Protein AF-A0A2A4ZPR0-F1 (afdb_monomer)

Sequence (208 aa):
MPVEIPSTGDIEAVIELIEGAGQILLEYQGKILHVERKGFRDLVTEADRASEKHILAGLSRLFPADSIRAEESGDVASGGQRCWMVDPLDGTTNYSHRHPFFCVSVGLIDAEGPLAAVTHAPVLGETWSAIRADGCWHRDVATGARQSLTINSSGDLGESLLATGFSYERRELDHGALEVFESLLRRAREIRRGGSACLDLAHTASGV

Radius of gyration: 18.19 Å; Cα contacts (8 Å, |Δi|>4): 362; chains: 1; bounding box: 46×39×50 Å

Solvent-accessible surface area (backbone atoms only — not comparable to full-atom values): 11405 Å² total; per-residue (Å²): 129,86,80,84,75,81,49,73,69,55,48,52,55,48,48,58,45,44,51,52,26,24,51,46,39,52,58,40,54,60,54,54,77,78,52,60,84,86,55,46,65,60,48,53,54,51,26,34,53,52,15,36,54,50,44,53,59,48,47,50,68,78,40,69,59,40,18,38,36,33,78,89,85,40,76,49,82,60,84,38,78,35,35,36,39,38,39,48,52,40,16,56,69,27,52,74,72,67,41,70,45,30,30,26,37,39,36,34,31,40,93,93,37,81,43,34,37,40,38,26,26,56,78,72,36,39,36,40,38,36,37,67,98,74,51,44,35,40,31,38,63,91,77,64,50,72,44,80,50,56,60,66,81,78,88,50,52,58,78,32,67,41,73,52,86,75,72,89,54,71,75,62,46,76,72,51,51,55,60,51,48,51,56,45,64,77,44,30,58,45,79,43,68,72,62,18,71,65,55,49,51,52,39,47,49,55,36,94

Nearest PDB structures (foldseek):
  2q74-assembly2_B-2  TM=9.292E-01  e=3.182E-15  Mycobacterium tuberculosis H37Rv
  2q74-assembly1_C  TM=9.332E-01  e=7.554E-15  Mycobacterium tuberculosis H37Rv
  5i3s-assembly1_A  TM=8.511E-01  e=7.897E-14  Staphylococcus aureus subsp. aureus MSSA476
  5yht-assembly1_A  TM=8.231E-01  e=7.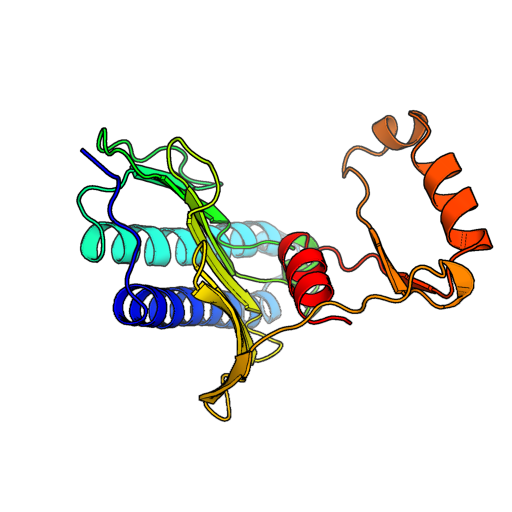424E-14  Mycobacterium tuberculosis H37Rv
  3ryd-assembly1_C  TM=8.299E-01  e=4.225E-10  Staphylococcus aureus subsp. aureus MSSA476

Mean predicted aligned error: 5.38 Å

Structure (mmCIF, N/CA/C/O backbone):
data_AF-A0A2A4ZPR0-F1
#
_entry.id   AF-A0A2A4ZPR0-F1
#
loop_
_atom_site.group_PDB
_atom_site.id
_atom_site.type_symbol
_atom_site.label_atom_id
_atom_site.label_alt_id
_atom_site.label_comp_id
_atom_site.label_asym_id
_atom_site.label_entity_id
_atom_site.label_seq_id
_atom_site.pdbx_PDB_ins_code
_atom_site.Cartn_x
_atom_site.Cartn_y
_atom_site.Cartn_z
_atom_site.occupancy
_atom_site.B_iso_or_equiv
_atom_site.auth_seq_id
_atom_site.auth_comp_id
_atom_site.auth_asym_id
_atom_site.auth_atom_id
_atom_site.pdbx_PDB_model_num
ATOM 1 N N . MET A 1 1 ? 5.383 8.682 28.120 1.00 55.59 1 MET A N 1
ATOM 2 C CA . MET A 1 1 ? 5.104 7.233 28.213 1.00 55.59 1 MET A CA 1
ATOM 3 C C . MET A 1 1 ? 5.489 6.613 26.881 1.00 55.59 1 MET A C 1
ATOM 5 O O . MET A 1 1 ? 5.416 7.349 25.901 1.00 55.59 1 MET A O 1
ATOM 9 N N . PRO A 1 2 ? 5.971 5.361 26.840 1.00 70.38 2 PRO A N 1
ATOM 10 C CA . PRO A 1 2 ? 6.254 4.698 25.570 1.00 70.38 2 PRO A CA 1
ATOM 11 C C . PRO A 1 2 ? 4.967 4.587 24.745 1.00 70.38 2 PRO A C 1
ATOM 13 O O . PRO A 1 2 ? 3.899 4.343 25.308 1.00 70.38 2 PRO A O 1
ATOM 16 N N . VAL A 1 3 ? 5.079 4.825 23.438 1.00 80.81 3 VAL A N 1
ATOM 17 C CA . VAL A 1 3 ? 3.978 4.661 22.485 1.00 80.81 3 VAL A CA 1
ATOM 18 C C . VAL A 1 3 ? 3.643 3.174 22.384 1.00 80.81 3 VAL A C 1
ATOM 20 O O . VAL A 1 3 ? 4.539 2.336 22.307 1.00 80.81 3 VAL A O 1
ATOM 23 N N . GLU A 1 4 ? 2.356 2.838 22.421 1.00 86.88 4 GLU A N 1
ATOM 24 C CA . GLU A 1 4 ? 1.898 1.454 22.315 1.00 86.88 4 GLU A CA 1
ATOM 25 C C . GLU A 1 4 ? 2.084 0.937 20.881 1.00 86.88 4 GLU A C 1
ATOM 27 O O . GLU A 1 4 ? 1.582 1.532 19.921 1.00 86.88 4 GLU A O 1
ATOM 32 N N . ILE A 1 5 ? 2.816 -0.170 20.737 1.00 88.88 5 ILE A N 1
ATOM 33 C CA . ILE A 1 5 ? 2.989 -0.873 19.461 1.00 88.88 5 ILE A CA 1
ATOM 34 C C . ILE A 1 5 ? 1.719 -1.700 19.209 1.00 88.88 5 ILE A C 1
ATOM 36 O O . ILE A 1 5 ? 1.307 -2.424 20.118 1.00 88.88 5 ILE A O 1
ATOM 40 N N . PRO A 1 6 ? 1.088 -1.612 18.021 1.00 91.19 6 PRO A N 1
ATOM 41 C CA . PRO A 1 6 ? -0.076 -2.433 17.704 1.00 91.19 6 PRO A CA 1
ATOM 42 C C . PRO A 1 6 ? 0.271 -3.922 17.788 1.00 91.19 6 PRO A C 1
ATOM 44 O O . PRO A 1 6 ? 1.340 -4.357 17.359 1.00 91.19 6 PRO A O 1
ATOM 47 N N . SER A 1 7 ? -0.646 -4.707 18.343 1.00 93.44 7 SER A N 1
ATOM 48 C CA . SER A 1 7 ? -0.518 -6.159 18.407 1.00 93.44 7 SER A CA 1
ATOM 49 C C . SER A 1 7 ? -0.738 -6.801 17.034 1.00 93.44 7 SER A C 1
ATOM 51 O O . SER A 1 7 ? -1.301 -6.197 16.120 1.00 93.44 7 SER A O 1
ATOM 53 N N . THR A 1 8 ? -0.375 -8.078 16.888 1.00 90.75 8 THR A N 1
ATOM 54 C CA . THR A 1 8 ? -0.728 -8.845 15.683 1.00 90.75 8 THR A CA 1
ATOM 55 C C . THR A 1 8 ? -2.243 -8.858 15.449 1.00 90.75 8 THR A C 1
ATOM 57 O O . THR A 1 8 ? -2.673 -8.735 14.311 1.00 90.75 8 THR A O 1
ATOM 60 N N . GLY A 1 9 ? -3.056 -8.951 16.509 1.00 94.19 9 GLY A N 1
ATOM 61 C CA . GLY A 1 9 ? -4.519 -8.922 16.394 1.00 94.19 9 GLY A CA 1
ATOM 62 C C . GLY A 1 9 ? -5.055 -7.582 15.884 1.00 94.19 9 GLY A C 1
ATOM 63 O O . GLY A 1 9 ? -5.992 -7.565 15.090 1.00 94.19 9 GLY A O 1
ATOM 64 N N . ASP A 1 10 ? -4.422 -6.473 16.275 1.00 96.31 10 ASP A N 1
ATOM 65 C CA . ASP A 1 10 ? -4.760 -5.144 15.757 1.00 96.31 10 ASP A CA 1
ATOM 66 C C . ASP A 1 10 ? -4.483 -5.054 14.253 1.00 96.31 10 ASP A C 1
ATOM 68 O O . ASP A 1 10 ? -5.311 -4.550 13.499 1.00 96.31 10 ASP A O 1
ATOM 72 N N . ILE A 1 11 ? -3.342 -5.585 13.800 1.00 96.69 11 ILE A N 1
ATOM 73 C CA . ILE A 1 11 ? -2.993 -5.597 12.375 1.00 96.69 11 ILE A CA 1
ATOM 74 C C . ILE A 1 11 ? -3.890 -6.528 11.566 1.00 96.69 11 ILE A C 1
ATOM 76 O O . ILE A 1 11 ? -4.254 -6.166 10.454 1.00 96.69 11 ILE A O 1
ATOM 80 N N . GLU A 1 12 ? -4.314 -7.670 12.104 1.00 96.50 12 GLU A N 1
ATOM 81 C CA . GLU A 1 12 ? -5.306 -8.526 11.436 1.00 96.50 12 GLU A CA 1
ATOM 82 C C . GLU A 1 12 ? -6.638 -7.787 11.222 1.00 96.50 12 GLU A C 1
ATOM 84 O O . GLU A 1 12 ? -7.187 -7.820 10.122 1.00 96.50 12 GLU A O 1
ATOM 89 N N . ALA A 1 13 ? -7.112 -7.024 12.213 1.00 98.12 13 ALA A N 1
ATOM 90 C CA . ALA A 1 13 ? -8.311 -6.197 12.055 1.00 98.12 13 ALA A CA 1
ATOM 91 C C . ALA A 1 13 ? -8.130 -5.078 11.010 1.00 98.12 13 ALA A C 1
ATOM 93 O O . ALA A 1 13 ? -9.078 -4.715 10.309 1.00 98.12 13 ALA A O 1
ATOM 94 N N . VAL A 1 14 ? -6.916 -4.528 10.885 1.00 98.44 14 VAL A N 1
ATOM 95 C CA . VAL A 1 14 ? -6.584 -3.571 9.819 1.00 98.44 14 VAL A CA 1
ATOM 96 C C . VAL A 1 14 ? -6.539 -4.267 8.459 1.00 98.44 14 VAL A C 1
ATOM 98 O O . VAL A 1 14 ? -7.068 -3.716 7.504 1.00 98.44 14 VAL A O 1
ATOM 101 N N . ILE A 1 15 ? -5.987 -5.476 8.348 1.00 98.44 15 ILE A N 1
ATOM 102 C CA . ILE A 1 15 ? -5.992 -6.251 7.098 1.00 98.44 15 ILE A CA 1
ATOM 103 C C . ILE A 1 15 ? -7.424 -6.446 6.596 1.00 98.44 15 ILE A C 1
ATOM 105 O O . ILE A 1 15 ? -7.710 -6.075 5.462 1.00 98.44 15 ILE A O 1
ATOM 109 N N . GLU A 1 16 ? -8.338 -6.919 7.446 1.00 98.19 16 GLU A N 1
ATOM 110 C CA . GLU A 1 16 ? -9.751 -7.092 7.073 1.00 98.19 16 GLU A CA 1
ATOM 111 C C . GLU A 1 16 ? -10.395 -5.776 6.600 1.00 98.19 16 GLU A C 1
ATOM 113 O O . GLU A 1 16 ? -11.153 -5.751 5.628 1.00 98.19 16 GLU A O 1
ATOM 118 N N . LEU A 1 17 ? -10.073 -4.663 7.268 1.00 98.62 17 LEU A N 1
ATOM 119 C CA . LEU A 1 17 ? -10.549 -3.332 6.894 1.00 98.62 17 LEU A CA 1
ATOM 120 C C . LEU A 1 17 ? -10.041 -2.900 5.508 1.00 98.62 17 LEU A C 1
ATOM 122 O O . LEU A 1 17 ? -10.803 -2.363 4.705 1.00 98.62 17 LEU A O 1
ATOM 126 N N . ILE A 1 18 ? -8.756 -3.112 5.230 1.00 98.31 18 ILE A N 1
ATOM 127 C CA . ILE A 1 18 ? -8.123 -2.698 3.974 1.00 98.31 18 ILE A CA 1
ATOM 128 C C . ILE A 1 18 ? -8.527 -3.619 2.812 1.00 98.31 18 ILE A C 1
ATOM 130 O O . ILE A 1 18 ? -8.751 -3.136 1.702 1.00 98.31 18 ILE A O 1
ATOM 134 N N .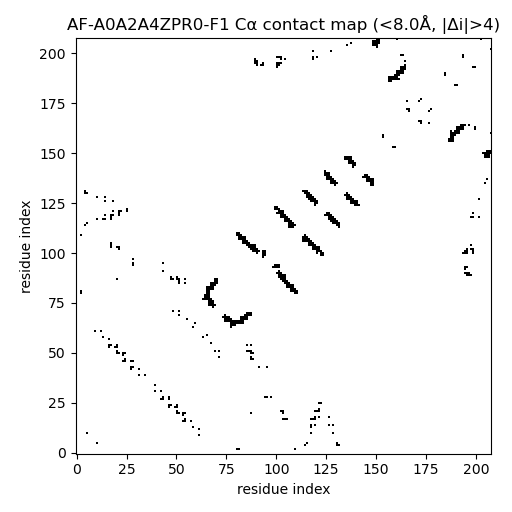 GLU A 1 19 ? -8.720 -4.915 3.058 1.00 98.50 19 GLU A N 1
ATOM 135 C CA . GLU A 1 19 ? -9.308 -5.846 2.085 1.00 98.50 19 GLU A CA 1
ATOM 136 C C . GLU A 1 19 ? -10.746 -5.435 1.722 1.00 98.50 19 GLU A C 1
ATOM 138 O O . GLU A 1 19 ? -11.114 -5.401 0.544 1.00 98.50 19 GLU A O 1
ATOM 143 N N . GLY A 1 20 ? -11.541 -5.007 2.710 1.00 98.56 20 GLY A N 1
ATOM 144 C CA . GLY A 1 20 ? -12.868 -4.428 2.483 1.00 98.56 20 GLY A CA 1
ATOM 145 C C . GLY A 1 20 ? -12.841 -3.163 1.616 1.00 98.56 20 GLY A C 1
ATOM 146 O O . GLY A 1 20 ? -13.665 -3.011 0.710 1.00 98.56 20 GLY A O 1
ATOM 147 N N . ALA A 1 21 ? -11.866 -2.277 1.834 1.00 98.56 21 ALA A N 1
ATOM 148 C CA . ALA A 1 21 ? -11.655 -1.096 0.996 1.00 98.56 21 ALA A CA 1
ATOM 149 C C . ALA A 1 21 ? -11.257 -1.468 -0.446 1.00 98.56 21 ALA A C 1
ATOM 151 O O . ALA A 1 21 ? -11.796 -0.918 -1.410 1.00 98.56 21 ALA A O 1
ATOM 152 N N . GLY A 1 22 ? -10.390 -2.471 -0.610 1.00 98.44 22 GLY A N 1
ATOM 153 C CA . GLY A 1 22 ? -10.025 -3.024 -1.915 1.00 98.44 22 GLY A CA 1
ATOM 154 C C . GLY A 1 22 ? -11.228 -3.579 -2.683 1.00 98.44 22 GLY A C 1
ATOM 155 O O . GLY A 1 22 ? -11.376 -3.321 -3.879 1.00 98.44 22 GLY A O 1
ATOM 156 N N . GLN A 1 23 ? -12.142 -4.266 -1.994 1.00 98.31 23 GLN A N 1
ATOM 157 C CA . GLN A 1 23 ? -13.375 -4.774 -2.597 1.00 98.31 23 GLN A CA 1
ATOM 158 C C . GLN A 1 23 ? -14.281 -3.645 -3.116 1.00 98.31 23 GLN A C 1
ATOM 160 O O . GLN A 1 23 ? -14.837 -3.761 -4.211 1.00 98.31 23 GLN A O 1
ATOM 165 N N . ILE A 1 24 ? -14.384 -2.526 -2.389 1.00 98.19 24 ILE A N 1
ATOM 166 C CA . ILE A 1 24 ? -15.114 -1.334 -2.854 1.00 98.19 24 ILE A CA 1
ATOM 167 C C . ILE A 1 24 ? -14.517 -0.837 -4.177 1.00 98.19 24 ILE A C 1
ATOM 169 O O . ILE A 1 24 ? -15.255 -0.602 -5.138 1.00 98.19 24 ILE A O 1
ATOM 173 N N . LEU A 1 25 ? -13.188 -0.733 -4.271 1.00 97.50 25 LEU A N 1
ATOM 174 C CA . LEU A 1 25 ? -12.526 -0.318 -5.509 1.00 97.50 25 LEU A CA 1
ATOM 175 C C . LEU A 1 25 ? -12.861 -1.246 -6.685 1.00 97.50 25 LEU A C 1
ATOM 177 O O . LEU A 1 25 ? -13.146 -0.746 -7.778 1.00 97.50 25 LEU A O 1
ATOM 181 N N . LEU A 1 26 ? -12.877 -2.569 -6.482 1.00 96.31 26 LEU A N 1
ATOM 182 C CA . LEU A 1 26 ? -13.245 -3.540 -7.523 1.00 96.31 26 LEU A CA 1
ATOM 183 C C . LEU A 1 26 ? -14.693 -3.363 -7.999 1.00 96.31 26 LEU A C 1
ATOM 185 O O . LEU A 1 26 ? -14.958 -3.378 -9.205 1.00 96.31 26 LEU A O 1
ATOM 189 N N . GLU A 1 27 ? -15.633 -3.143 -7.078 1.00 95.00 27 GLU A N 1
ATOM 190 C CA . GLU A 1 27 ? -17.041 -2.905 -7.414 1.00 95.00 27 GLU A CA 1
ATOM 191 C C . GLU A 1 27 ? -17.224 -1.648 -8.268 1.00 95.00 27 GLU A C 1
ATOM 193 O O . GLU A 1 27 ? -17.984 -1.652 -9.243 1.00 95.00 27 GLU A O 1
ATOM 198 N N . TYR A 1 28 ? -16.519 -0.566 -7.932 1.00 93.88 28 TYR A N 1
ATOM 199 C CA . TYR A 1 28 ? -16.535 0.655 -8.733 1.00 93.88 28 TYR A CA 1
ATOM 200 C C . TYR A 1 28 ? -15.841 0.469 -10.086 1.00 93.88 28 TYR A C 1
ATOM 202 O O . TYR A 1 28 ? -16.371 0.923 -11.104 1.00 93.88 28 TYR A O 1
ATOM 210 N N . GLN A 1 29 ? -14.729 -0.270 -10.142 1.00 89.19 29 GLN A N 1
ATOM 211 C CA . GLN A 1 29 ? -14.018 -0.539 -11.394 1.00 89.19 29 GLN A CA 1
ATOM 212 C C . GLN A 1 29 ? -14.900 -1.327 -12.374 1.00 89.19 29 GLN A C 1
ATOM 214 O O . GLN A 1 29 ? -14.881 -1.066 -13.578 1.00 89.19 29 GLN A O 1
ATOM 219 N N . GLY A 1 30 ? -15.743 -2.231 -11.862 1.00 83.75 30 GLY A N 1
ATOM 220 C CA . GLY A 1 30 ? -16.766 -2.919 -12.651 1.00 83.75 30 GLY A CA 1
ATOM 221 C C . GLY A 1 30 ? -17.819 -1.974 -13.247 1.00 83.75 30 GLY A C 1
ATOM 222 O O . GLY A 1 30 ? -18.238 -2.163 -14.387 1.00 83.75 30 GLY A O 1
ATOM 223 N N . LYS A 1 31 ? -18.213 -0.911 -12.533 1.00 82.31 31 LYS A N 1
ATOM 224 C CA . LYS A 1 31 ? -19.182 0.095 -13.023 1.00 82.31 31 LYS A CA 1
ATOM 225 C C . LYS A 1 31 ? -18.593 0.999 -14.105 1.00 82.31 31 LYS A C 1
ATOM 227 O O . LYS A 1 31 ? -19.308 1.380 -15.032 1.00 82.31 31 LYS A O 1
ATOM 232 N N . ILE A 1 32 ? -17.291 1.287 -14.035 1.00 74.25 32 ILE A N 1
ATOM 233 C CA . ILE A 1 32 ? -16.560 2.058 -15.054 1.00 74.25 32 ILE A CA 1
ATOM 234 C C . ILE A 1 32 ? -16.704 1.429 -16.455 1.00 74.25 32 ILE A C 1
ATOM 236 O O . ILE A 1 32 ? -16.724 2.151 -17.453 1.00 74.25 32 ILE A O 1
ATOM 240 N N . LEU A 1 33 ? -16.891 0.106 -16.551 1.00 66.31 33 LEU A N 1
ATOM 241 C CA . LEU A 1 33 ? -17.082 -0.616 -17.819 1.00 66.31 33 LEU A CA 1
ATOM 242 C C . LEU A 1 33 ? -18.313 -0.166 -18.623 1.00 66.31 33 LEU A C 1
ATOM 244 O O . LEU A 1 33 ? -18.372 -0.413 -19.828 1.00 66.31 33 LEU A O 1
ATOM 248 N N . HIS A 1 34 ? -19.286 0.475 -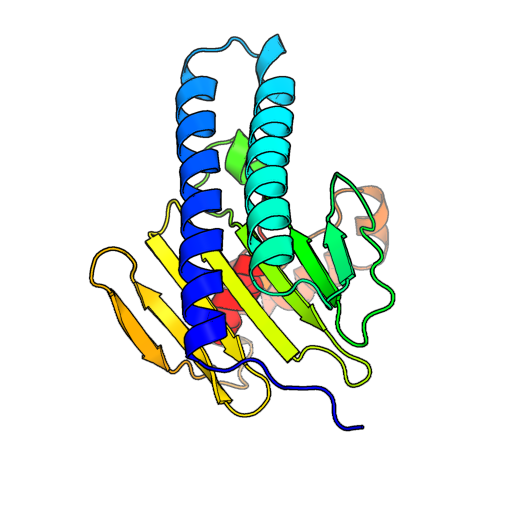17.976 1.00 63.97 34 HIS A N 1
ATOM 249 C CA . HIS A 1 34 ? -20.582 0.803 -18.570 1.00 63.97 34 HIS A CA 1
ATOM 250 C C . HIS A 1 34 ? -20.780 2.297 -18.848 1.00 63.97 34 HIS A C 1
ATOM 252 O O . HIS A 1 34 ? -21.861 2.693 -19.285 1.00 63.97 34 HIS A O 1
ATOM 258 N N . VAL A 1 35 ? -19.762 3.132 -18.613 1.00 65.31 35 VAL A N 1
ATOM 259 C CA . VAL A 1 35 ? -19.884 4.594 -18.694 1.00 65.31 35 VAL A CA 1
ATOM 260 C C . VAL A 1 35 ? -19.053 5.162 -19.845 1.00 65.31 35 VAL A C 1
ATOM 262 O O . VAL A 1 35 ? -17.889 4.815 -20.041 1.00 65.31 35 VAL A O 1
ATOM 265 N N . GLU A 1 36 ? -19.654 6.061 -20.632 1.00 59.38 36 GLU A N 1
ATOM 266 C CA . GLU A 1 36 ? -18.950 6.800 -21.683 1.00 59.38 36 GLU A CA 1
ATOM 267 C C . GLU A 1 36 ? -17.856 7.710 -21.091 1.00 59.38 36 GLU A C 1
ATOM 269 O O . GLU A 1 36 ? -17.967 8.202 -19.968 1.00 59.38 36 GLU A O 1
ATOM 274 N N . ARG A 1 37 ? -16.812 8.005 -21.882 1.00 57.78 37 ARG A N 1
ATOM 275 C CA . ARG A 1 37 ? -15.583 8.746 -21.499 1.00 57.78 37 ARG A CA 1
ATOM 276 C C . ARG A 1 37 ? -15.770 9.989 -20.608 1.00 57.78 37 ARG A C 1
ATOM 278 O O . ARG A 1 37 ? -14.818 10.383 -19.942 1.00 57.78 37 ARG A O 1
ATOM 285 N N . LYS A 1 38 ? -16.940 10.637 -20.626 1.00 55.47 38 LYS A N 1
ATOM 286 C CA . LYS A 1 38 ? -17.216 11.889 -19.908 1.00 55.47 38 LYS A CA 1
ATOM 287 C C . LYS A 1 38 ? -17.497 11.704 -18.406 1.00 55.47 38 LYS A C 1
ATOM 289 O O . LYS A 1 38 ? -17.176 12.617 -17.664 1.00 55.47 38 LYS A O 1
ATOM 294 N N . GLY A 1 39 ? -18.017 10.551 -17.965 1.00 63.12 39 GLY A N 1
ATOM 295 C CA . GLY A 1 39 ? -18.294 10.250 -16.540 1.00 63.12 39 GLY A CA 1
ATOM 296 C C . GLY A 1 39 ? -17.226 9.390 -15.853 1.00 63.12 39 GLY A C 1
ATOM 297 O O . GLY A 1 39 ? -17.340 9.033 -14.687 1.00 63.12 39 GLY A O 1
ATOM 298 N N . PHE A 1 40 ? -16.178 9.032 -16.591 1.00 69.81 40 PHE A N 1
ATOM 299 C CA . PHE A 1 40 ? -15.140 8.111 -16.144 1.00 69.81 40 PHE A CA 1
ATOM 300 C C . PHE A 1 40 ? -14.272 8.677 -15.010 1.00 69.81 40 PHE A C 1
ATOM 302 O O . PHE A 1 40 ? -13.951 7.958 -14.072 1.00 69.81 40 PHE A O 1
ATOM 309 N N . ARG A 1 41 ? -13.891 9.961 -15.085 1.00 76.00 41 ARG A N 1
ATOM 310 C CA . ARG A 1 41 ? -13.073 10.595 -14.034 1.00 76.00 41 ARG A CA 1
ATOM 311 C C . ARG A 1 41 ? -13.850 10.731 -12.730 1.00 76.00 41 ARG A C 1
ATOM 313 O O . ARG A 1 41 ? -13.296 10.439 -11.680 1.00 76.00 41 ARG A O 1
ATOM 320 N N . ASP A 1 42 ? -15.125 11.095 -12.830 1.00 79.50 42 ASP A N 1
ATOM 321 C CA . ASP A 1 42 ? -16.007 11.234 -11.672 1.00 79.50 42 ASP A CA 1
ATOM 322 C C . ASP A 1 42 ? -16.132 9.898 -10.927 1.00 79.50 42 ASP A C 1
ATOM 324 O O . ASP A 1 42 ? -15.986 9.864 -9.710 1.00 79.50 42 ASP A O 1
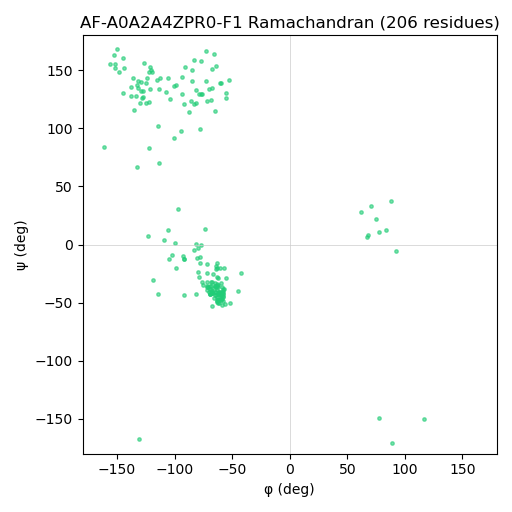ATOM 328 N N . LEU A 1 43 ? -16.274 8.780 -11.652 1.00 82.00 43 LEU A N 1
ATOM 329 C CA . LEU A 1 43 ? -16.321 7.445 -11.046 1.00 82.00 43 LEU A CA 1
ATOM 330 C C . LEU A 1 43 ? -15.029 7.037 -10.335 1.00 82.00 43 LEU A C 1
ATOM 332 O O . LEU A 1 43 ? -15.102 6.360 -9.314 1.00 82.00 43 LEU A O 1
ATOM 336 N N . VAL A 1 44 ? -13.860 7.415 -10.859 1.00 86.88 44 VAL A N 1
ATOM 337 C CA . VAL A 1 44 ? -12.580 7.131 -10.190 1.00 86.88 44 VAL A CA 1
ATOM 338 C C . VAL A 1 44 ? -12.500 7.897 -8.871 1.00 86.88 44 VAL A C 1
ATOM 340 O O . VAL A 1 44 ? -12.199 7.299 -7.846 1.00 86.88 44 VAL A O 1
ATOM 343 N N . THR A 1 45 ? -12.861 9.182 -8.871 1.00 87.50 45 THR A N 1
ATOM 344 C CA . THR A 1 45 ? -12.926 9.990 -7.644 1.00 87.50 45 THR A CA 1
ATOM 345 C C . THR A 1 45 ? -13.980 9.472 -6.658 1.00 87.50 45 THR A C 1
ATOM 347 O O . THR A 1 45 ? -13.778 9.520 -5.448 1.00 87.50 45 THR A O 1
ATOM 350 N N . GLU A 1 46 ? -15.120 8.967 -7.135 1.00 92.38 46 GLU A N 1
ATOM 351 C CA . GLU A 1 46 ? -16.128 8.347 -6.267 1.00 92.38 46 GLU A CA 1
ATOM 352 C C . GLU A 1 46 ? -15.642 7.036 -5.644 1.00 92.38 46 GLU A C 1
ATOM 354 O O . GLU A 1 46 ? -15.902 6.804 -4.463 1.00 92.38 46 GLU A O 1
ATOM 359 N N . ALA A 1 47 ? -14.949 6.195 -6.418 1.00 94.88 47 ALA A N 1
ATOM 360 C CA . ALA A 1 47 ? -14.366 4.947 -5.933 1.00 94.88 47 ALA A CA 1
ATOM 361 C C . ALA A 1 47 ? -13.363 5.215 -4.810 1.00 94.88 47 ALA A C 1
ATOM 363 O O . ALA A 1 47 ? -13.429 4.603 -3.745 1.00 94.88 47 ALA A O 1
ATOM 364 N N . ASP A 1 48 ? -12.489 6.183 -5.056 1.00 94.50 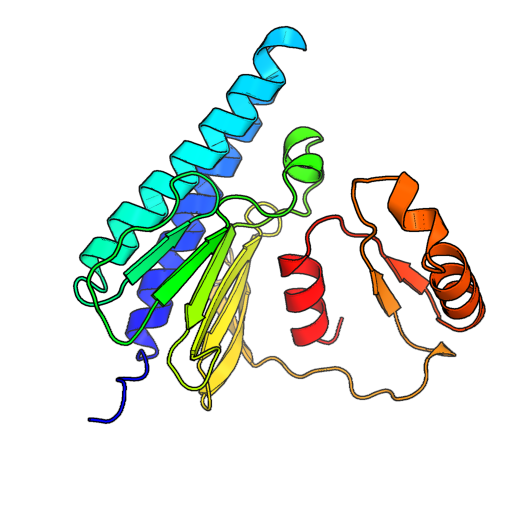48 ASP A N 1
ATOM 365 C CA . ASP A 1 48 ? -11.430 6.590 -4.154 1.00 94.50 48 ASP A CA 1
ATOM 366 C C . ASP A 1 48 ? -11.977 7.131 -2.821 1.00 94.50 48 ASP A C 1
ATOM 368 O O . ASP A 1 48 ? -11.699 6.596 -1.748 1.00 94.50 48 ASP A O 1
ATOM 372 N N . ARG A 1 49 ? -12.929 8.070 -2.880 1.00 94.94 49 ARG A N 1
ATOM 373 C CA . ARG A 1 49 ? -13.621 8.591 -1.686 1.00 94.94 49 ARG A CA 1
ATOM 374 C C . ARG A 1 49 ? -14.430 7.535 -0.938 1.00 94.94 49 ARG A C 1
ATOM 376 O O . ARG A 1 49 ? -14.579 7.621 0.282 1.00 94.94 49 ARG A O 1
ATOM 383 N N . ALA A 1 50 ? -15.016 6.568 -1.646 1.00 96.81 50 ALA A N 1
ATOM 384 C CA . ALA A 1 50 ? -15.759 5.480 -1.017 1.00 96.81 50 ALA A CA 1
ATOM 385 C C . ALA A 1 50 ? -14.822 4.536 -0.247 1.00 96.81 50 ALA A C 1
ATOM 387 O O . ALA A 1 50 ? -15.145 4.164 0.885 1.00 96.81 50 ALA A O 1
ATOM 388 N N . SER A 1 51 ? -13.668 4.208 -0.840 1.00 97.88 51 SER A N 1
ATOM 389 C CA . SER A 1 51 ? -12.573 3.472 -0.197 1.00 97.88 51 SER A CA 1
ATOM 390 C C . SER A 1 51 ? -12.076 4.226 1.042 1.00 97.88 51 SER A C 1
ATOM 392 O O . SER A 1 51 ? -12.130 3.697 2.154 1.00 97.88 51 SER A O 1
ATOM 394 N N . GLU A 1 52 ? -11.738 5.511 0.904 1.00 97.12 52 GLU A N 1
ATOM 395 C CA . GLU A 1 52 ? -11.248 6.343 2.008 1.00 97.12 52 GLU A CA 1
ATOM 396 C C . GLU A 1 52 ? -12.244 6.409 3.170 1.00 97.12 52 GLU A C 1
ATOM 398 O O . GLU A 1 52 ? -11.899 6.147 4.323 1.00 97.12 52 GLU A O 1
ATOM 403 N N . LYS A 1 53 ? -13.521 6.683 2.880 1.00 97.06 53 LYS A N 1
ATOM 404 C CA . LYS A 1 53 ? -14.573 6.756 3.901 1.00 97.06 53 LYS A CA 1
ATOM 405 C C . LYS A 1 53 ? -14.700 5.454 4.695 1.00 97.06 53 LYS A C 1
ATOM 407 O O . LYS A 1 53 ? -14.955 5.503 5.902 1.00 97.06 53 LYS A O 1
ATOM 412 N N . HIS A 1 54 ? -14.557 4.306 4.033 1.00 98.38 54 HIS A N 1
ATOM 413 C CA . HIS A 1 54 ? -14.576 3.001 4.688 1.00 98.38 54 HIS A CA 1
ATOM 414 C C . HIS A 1 54 ? -13.401 2.858 5.663 1.00 98.38 54 HIS A C 1
ATOM 416 O O . HIS A 1 54 ? -13.614 2.538 6.837 1.00 98.38 54 HIS A O 1
ATOM 422 N N . ILE A 1 55 ? -12.188 3.179 5.203 1.00 98.25 55 ILE A N 1
ATOM 423 C CA . ILE A 1 55 ? -10.954 3.100 5.994 1.00 98.25 55 ILE A CA 1
ATOM 424 C C . ILE A 1 55 ? -11.025 4.038 7.202 1.00 98.25 55 ILE A C 1
ATOM 426 O O . ILE A 1 55 ? -10.820 3.598 8.333 1.00 98.25 55 ILE A O 1
ATOM 430 N N . LEU A 1 56 ? -11.389 5.307 7.000 1.00 96.75 56 LEU A N 1
ATOM 431 C CA . LEU A 1 56 ? -11.485 6.307 8.068 1.00 96.75 56 LEU A CA 1
ATOM 432 C C . LEU A 1 56 ? -12.464 5.884 9.169 1.00 96.75 56 LEU A C 1
ATOM 434 O O . LEU A 1 56 ? -12.155 6.000 10.358 1.00 96.75 56 LEU A O 1
ATOM 438 N N . ALA A 1 57 ? -13.634 5.362 8.789 1.00 96.69 57 ALA A N 1
ATOM 439 C CA . ALA A 1 57 ? -14.626 4.874 9.742 1.00 96.69 57 ALA A CA 1
ATOM 440 C C . ALA A 1 57 ? -14.130 3.645 10.523 1.00 96.69 57 ALA A C 1
ATOM 442 O O . ALA A 1 57 ? -14.410 3.519 11.718 1.00 96.69 57 ALA A O 1
ATOM 443 N N . GLY A 1 58 ? -13.395 2.744 9.866 1.00 97.94 58 GLY A N 1
ATOM 444 C CA . GLY A 1 58 ? -12.793 1.575 10.501 1.00 97.94 58 GLY A CA 1
ATOM 445 C C . GLY A 1 58 ? -11.679 1.942 11.476 1.00 97.94 58 GLY A C 1
ATOM 446 O O . GLY A 1 58 ? -11.752 1.566 12.645 1.00 97.94 58 GLY A O 1
ATOM 447 N N . LEU A 1 59 ? -10.699 2.732 11.032 1.00 96.69 59 LEU A N 1
ATOM 448 C CA . LEU A 1 59 ? -9.567 3.163 11.855 1.00 96.69 59 LEU A CA 1
ATOM 449 C C . LEU A 1 59 ? -10.022 3.991 13.059 1.00 96.69 59 LEU A C 1
ATOM 451 O O . LEU A 1 59 ? -9.559 3.739 14.165 1.00 96.69 59 LEU A O 1
ATOM 455 N N . SER A 1 60 ? -10.993 4.895 12.891 1.00 95.00 60 SER A N 1
ATOM 456 C CA . SER A 1 60 ? -11.536 5.686 14.010 1.00 95.00 60 SER A CA 1
ATOM 457 C C . SER A 1 60 ? -12.208 4.818 15.081 1.00 95.00 60 SER A C 1
ATOM 459 O O . SER A 1 60 ? -12.251 5.189 16.252 1.00 95.00 60 SER A O 1
ATOM 461 N N . ARG A 1 61 ? -12.760 3.662 14.687 1.00 95.62 61 ARG A N 1
ATOM 462 C CA . ARG A 1 61 ? -13.382 2.702 15.606 1.00 95.62 61 ARG A CA 1
ATOM 463 C C . ARG A 1 61 ? -12.347 1.803 16.281 1.00 95.62 61 ARG A C 1
ATOM 465 O O . ARG A 1 61 ? -12.491 1.529 17.467 1.00 95.62 61 ARG A O 1
ATOM 472 N N . LEU A 1 62 ? -11.357 1.323 15.527 1.00 95.81 62 LEU A N 1
ATOM 473 C CA . LEU A 1 62 ? -10.302 0.438 16.030 1.00 95.81 62 LEU A CA 1
ATOM 474 C C . LEU A 1 62 ? -9.315 1.193 16.932 1.00 95.81 62 LEU A C 1
ATOM 476 O O . LEU A 1 62 ? -8.920 0.684 17.976 1.00 95.81 62 LEU A O 1
ATOM 480 N N . PHE A 1 63 ? -8.975 2.430 16.564 1.00 94.56 63 PHE A N 1
ATOM 481 C CA . PHE A 1 63 ? -7.949 3.242 17.216 1.00 94.56 63 PHE A CA 1
ATOM 482 C C . PHE A 1 63 ? -8.445 4.671 17.496 1.00 94.56 63 PHE A C 1
ATOM 484 O O . PHE A 1 63 ? -7.928 5.637 16.936 1.00 94.56 63 PHE A O 1
ATOM 491 N N . PRO A 1 64 ? -9.428 4.852 18.397 1.00 92.44 64 PRO A N 1
ATOM 492 C CA . PRO A 1 64 ? -10.055 6.156 18.648 1.00 92.44 64 PRO A CA 1
ATOM 493 C C . PRO A 1 64 ? -9.105 7.231 19.206 1.00 92.44 64 PRO A C 1
ATOM 495 O O . PRO A 1 64 ? -9.452 8.410 19.212 1.00 92.44 64 PRO A O 1
ATOM 498 N N . ALA A 1 65 ? -7.929 6.839 19.706 1.00 92.19 65 ALA A N 1
ATOM 499 C CA . ALA A 1 65 ? -6.909 7.750 20.222 1.00 92.19 65 ALA A CA 1
ATOM 500 C C . ALA A 1 65 ? -5.873 8.178 19.166 1.00 92.19 65 ALA A C 1
ATOM 502 O O . ALA A 1 65 ? -5.109 9.108 19.424 1.00 92.19 65 ALA A O 1
ATOM 503 N N . ASP A 1 66 ? -5.826 7.525 18.003 1.00 94.38 66 ASP A N 1
ATOM 504 C CA . ASP A 1 66 ? -4.857 7.841 16.953 1.00 94.38 66 ASP A CA 1
ATOM 505 C C . ASP A 1 66 ? -5.363 8.989 16.084 1.00 94.38 66 ASP A C 1
ATOM 507 O O . ASP A 1 66 ? -6.566 9.219 15.954 1.00 94.38 66 ASP A O 1
ATOM 511 N N . SER A 1 67 ? -4.446 9.776 15.528 1.00 94.69 67 SER A N 1
ATOM 512 C CA . SER A 1 67 ? -4.791 10.734 14.472 1.00 94.69 67 SER A CA 1
ATOM 513 C C . SER A 1 67 ? -4.815 10.021 13.125 1.00 94.69 67 SER A C 1
ATOM 515 O O . SER A 1 67 ? -4.217 8.956 12.972 1.00 94.69 67 SER A O 1
ATOM 517 N N . ILE A 1 68 ? -5.504 10.593 12.143 1.00 95.06 68 ILE A N 1
ATOM 518 C CA . ILE A 1 68 ? -5.547 10.046 10.787 1.00 95.06 68 ILE A CA 1
ATOM 519 C C . ILE A 1 68 ? -5.286 11.176 9.797 1.00 95.06 68 ILE A C 1
ATOM 521 O O . ILE A 1 68 ? -5.808 12.275 9.952 1.00 95.06 68 ILE A O 1
ATOM 525 N N . ARG A 1 69 ? -4.478 10.907 8.780 1.00 93.81 69 ARG A N 1
ATOM 526 C CA . ARG A 1 69 ? -4.232 11.767 7.628 1.00 93.81 69 ARG A CA 1
ATOM 527 C C . ARG A 1 69 ? -4.525 10.966 6.383 1.00 93.81 69 ARG A C 1
ATOM 529 O O . ARG A 1 69 ? -3.916 9.917 6.185 1.00 93.81 69 ARG A O 1
ATOM 536 N N . ALA A 1 70 ? -5.447 11.454 5.575 1.00 90.25 70 ALA A N 1
ATOM 537 C CA . ALA A 1 70 ? -5.833 10.797 4.342 1.00 90.25 70 ALA A CA 1
ATOM 538 C C . ALA A 1 70 ? -5.636 11.735 3.151 1.00 90.25 70 ALA A C 1
ATOM 540 O O . ALA A 1 70 ? -5.726 12.956 3.304 1.00 90.25 70 ALA A O 1
ATOM 541 N N . GLU A 1 71 ? -5.311 11.158 1.998 1.00 81.31 71 GLU A N 1
ATOM 542 C CA . GLU A 1 71 ? -4.959 11.901 0.786 1.00 81.31 71 GLU A CA 1
ATOM 543 C C . GLU A 1 71 ? -6.082 12.834 0.306 1.00 81.31 71 GLU A C 1
ATOM 545 O O . GLU A 1 71 ? -5.810 13.993 -0.016 1.00 81.31 71 GLU A O 1
ATOM 550 N N . GLU A 1 72 ? -7.343 12.388 0.336 1.00 78.56 72 GLU A N 1
ATOM 551 C CA . GLU A 1 72 ? -8.466 13.140 -0.235 1.00 78.56 72 GLU A CA 1
ATOM 552 C C . GLU A 1 72 ? -9.148 14.057 0.781 1.00 78.56 72 GLU A C 1
ATOM 554 O O . GLU A 1 72 ? -9.503 15.199 0.468 1.00 78.56 72 GLU A O 1
ATOM 559 N N . SER A 1 73 ? -9.375 13.559 2.000 1.00 80.19 73 SER A N 1
ATOM 560 C CA . SER A 1 73 ? -10.112 14.299 3.039 1.00 80.19 73 SER A CA 1
ATOM 561 C C . SER A 1 73 ? -9.223 15.142 3.960 1.00 80.19 73 SER A C 1
ATOM 563 O O . SER A 1 73 ? -9.743 15.982 4.701 1.00 80.19 73 SER A O 1
ATOM 565 N N . GLY A 1 74 ? -7.901 14.947 3.930 1.00 83.00 74 GLY A N 1
ATOM 566 C CA . GLY A 1 74 ? -6.945 15.638 4.794 1.00 83.00 74 GLY A CA 1
ATOM 567 C C . GLY A 1 74 ? -6.880 15.092 6.227 1.00 83.00 74 GLY A C 1
ATOM 568 O O . GLY A 1 74 ? -7.050 13.897 6.478 1.00 83.00 74 GLY A O 1
ATOM 569 N N . ASP A 1 75 ? -6.580 15.975 7.184 1.00 80.44 75 ASP A N 1
ATOM 570 C CA . ASP A 1 75 ? -6.258 15.609 8.570 1.00 80.44 75 ASP A CA 1
ATOM 571 C C . ASP A 1 75 ? -7.516 15.457 9.454 1.00 80.44 75 ASP A C 1
ATOM 573 O O . ASP A 1 75 ? -8.269 16.408 9.677 1.00 80.44 75 ASP A O 1
ATOM 577 N N . VAL A 1 76 ? -7.673 14.286 10.075 1.00 74.81 76 VAL A N 1
ATOM 578 C CA . VAL A 1 76 ? -8.537 14.037 11.238 1.00 74.81 76 VAL A CA 1
ATOM 579 C C . VAL A 1 76 ? -7.655 14.029 12.488 1.00 74.81 76 VAL A C 1
ATOM 581 O O . VAL A 1 76 ? -7.074 13.013 12.883 1.00 74.81 76 VAL A O 1
ATOM 584 N N . ALA A 1 77 ? -7.517 15.199 13.109 1.00 70.81 77 ALA A N 1
ATOM 585 C CA . ALA A 1 77 ? -6.683 15.367 14.291 1.00 70.81 77 ALA A CA 1
ATOM 586 C C . ALA A 1 77 ? -7.413 14.913 15.566 1.00 70.81 77 ALA A C 1
ATOM 588 O O . ALA A 1 77 ? -8.447 15.470 15.933 1.00 70.81 77 ALA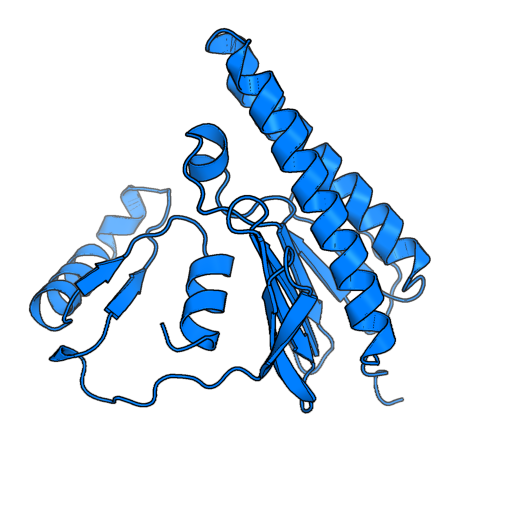 A O 1
ATOM 589 N N . SER A 1 78 ? -6.827 13.957 16.285 1.00 68.88 78 SER A N 1
ATOM 590 C CA . SER A 1 78 ? -7.242 13.572 17.645 1.00 68.88 78 SER A CA 1
ATOM 591 C C . SER A 1 78 ? -6.284 14.089 18.725 1.00 68.88 78 SER A C 1
ATOM 593 O O . SER A 1 78 ? -6.611 14.061 19.910 1.00 68.88 78 SER A O 1
ATOM 595 N N . GLY A 1 79 ? -5.098 14.576 18.331 1.00 68.06 79 GLY A N 1
ATOM 596 C CA . GLY A 1 79 ? -4.026 14.967 19.255 1.00 68.06 79 GLY A CA 1
ATOM 597 C C . GLY A 1 79 ? -3.241 13.780 19.830 1.00 68.06 79 GLY A C 1
ATOM 598 O O . GLY A 1 79 ? -2.469 13.962 20.772 1.00 68.06 79 GLY A O 1
ATOM 599 N N . GLY A 1 80 ? -3.447 12.578 19.282 1.00 78.06 80 GLY A N 1
ATOM 600 C CA . GLY A 1 80 ? -2.753 11.350 19.664 1.00 78.06 80 GLY A CA 1
ATOM 601 C C . GLY A 1 80 ? -1.253 11.340 19.351 1.00 78.06 80 GLY A C 1
ATOM 602 O O . GLY A 1 80 ? -0.749 12.134 18.561 1.00 78.06 80 GLY A O 1
ATOM 603 N N . GLN A 1 81 ? -0.529 10.402 19.971 1.00 90.56 81 GLN A N 1
ATOM 604 C CA . GLN A 1 81 ? 0.915 10.206 19.752 1.00 90.56 81 GLN A CA 1
ATOM 605 C C . GLN A 1 81 ? 1.241 9.406 18.481 1.00 90.56 81 GLN A C 1
ATOM 607 O O . GLN A 1 81 ? 2.404 9.347 18.083 1.00 90.56 81 GLN A O 1
ATOM 612 N N . ARG A 1 82 ? 0.225 8.786 17.868 1.00 94.94 82 ARG A N 1
ATOM 613 C CA . ARG A 1 82 ? 0.329 8.009 16.632 1.00 94.94 82 ARG A CA 1
ATOM 614 C C . ARG A 1 82 ? -0.576 8.604 15.563 1.00 94.94 82 ARG A C 1
ATOM 616 O O . ARG A 1 82 ? -1.627 9.169 15.878 1.00 94.94 82 ARG A O 1
ATOM 623 N N . CYS A 1 83 ? -0.174 8.456 14.309 1.00 95.62 83 CYS A N 1
ATOM 624 C CA . CYS A 1 83 ? -0.926 8.927 13.158 1.00 95.62 83 CYS A CA 1
ATOM 625 C C . CYS A 1 83 ? -0.995 7.845 12.082 1.00 95.62 83 CYS A C 1
ATOM 627 O O . CYS A 1 83 ? 0.037 7.337 11.652 1.00 95.62 83 CYS A O 1
ATOM 629 N N . TRP A 1 84 ? -2.198 7.529 11.620 1.00 97.12 84 TRP A N 1
ATOM 630 C CA . TRP A 1 84 ? -2.403 6.745 10.411 1.00 97.12 84 TRP A CA 1
ATOM 631 C C . TRP A 1 84 ? -2.272 7.647 9.186 1.00 97.12 84 TRP A C 1
ATOM 633 O O . TRP A 1 84 ? -2.846 8.729 9.149 1.00 97.12 84 TRP A O 1
ATOM 643 N N . MET A 1 85 ? -1.518 7.197 8.197 1.00 97.12 85 MET A N 1
ATOM 644 C CA . MET A 1 85 ? -1.405 7.752 6.856 1.00 97.12 85 MET A CA 1
ATOM 645 C C . MET A 1 85 ? -2.201 6.833 5.935 1.00 97.12 85 MET A C 1
ATOM 647 O O . MET A 1 85 ? -1.967 5.624 5.955 1.00 97.12 85 MET A O 1
ATOM 651 N N . VAL A 1 86 ? -3.146 7.379 5.178 1.00 97.56 86 VAL A N 1
ATOM 652 C CA . VAL A 1 86 ? -4.080 6.611 4.349 1.00 97.56 86 VAL A CA 1
ATOM 653 C C . VAL A 1 86 ? -3.955 7.044 2.895 1.00 97.56 86 VAL A C 1
ATOM 655 O O . VAL A 1 86 ? -4.167 8.216 2.589 1.00 97.56 86 VAL A O 1
ATOM 658 N N . ASP A 1 87 ? -3.658 6.077 2.032 1.00 97.31 87 ASP A N 1
ATOM 659 C CA . ASP A 1 87 ? -3.769 6.172 0.579 1.00 97.31 87 ASP A CA 1
ATOM 660 C C . ASP A 1 87 ? -4.862 5.177 0.128 1.00 97.31 87 ASP A C 1
ATOM 662 O O . ASP A 1 87 ? -4.657 3.952 0.145 1.00 97.31 87 ASP A O 1
ATOM 666 N N . PRO A 1 88 ? -6.074 5.677 -0.168 1.00 97.12 88 PRO A N 1
ATOM 667 C CA . PRO A 1 88 ? -7.209 4.842 -0.535 1.00 97.12 88 PRO A CA 1
ATOM 668 C C . PRO A 1 88 ? -7.087 4.214 -1.932 1.00 97.12 88 PRO A C 1
ATOM 670 O O . PRO A 1 88 ? -7.829 3.256 -2.188 1.00 97.12 88 PRO A O 1
ATOM 673 N N . LEU A 1 89 ? -6.189 4.713 -2.797 1.00 97.69 89 LEU A N 1
ATOM 674 C CA . LEU A 1 89 ? -5.956 4.228 -4.160 1.00 97.69 89 LEU A CA 1
ATOM 675 C C . LEU A 1 89 ? -4.588 4.671 -4.721 1.00 97.69 89 LEU A C 1
ATOM 677 O O . LEU A 1 89 ? -4.495 5.556 -5.581 1.00 97.69 89 LEU A O 1
ATOM 681 N N . ASP A 1 90 ? -3.538 3.924 -4.392 1.00 97.19 90 ASP A N 1
ATOM 682 C CA . ASP A 1 90 ? -2.250 4.085 -5.063 1.00 97.19 90 ASP A CA 1
ATOM 683 C C . ASP A 1 90 ? -2.317 3.433 -6.448 1.00 97.19 90 ASP A C 1
ATOM 685 O O . ASP A 1 90 ? -2.711 2.272 -6.613 1.00 97.19 90 ASP A O 1
ATOM 689 N N . GLY A 1 91 ? -1.906 4.180 -7.470 1.00 95.06 91 GLY A N 1
ATOM 690 C CA . GLY A 1 91 ? -1.991 3.753 -8.861 1.00 95.06 91 GLY A CA 1
ATOM 691 C C . GLY A 1 91 ? -3.322 4.095 -9.530 1.00 95.06 91 GLY A C 1
ATOM 692 O O . GLY A 1 91 ? -3.786 3.347 -10.394 1.00 95.06 91 GLY A O 1
ATOM 693 N N . THR A 1 92 ? -3.917 5.254 -9.226 1.00 93.06 92 THR A N 1
ATOM 694 C CA . THR A 1 92 ? -5.147 5.778 -9.860 1.00 93.06 92 THR A CA 1
ATOM 695 C C . THR A 1 92 ? -5.145 5.657 -11.391 1.00 93.06 92 THR A C 1
ATOM 697 O O . THR A 1 92 ? -6.155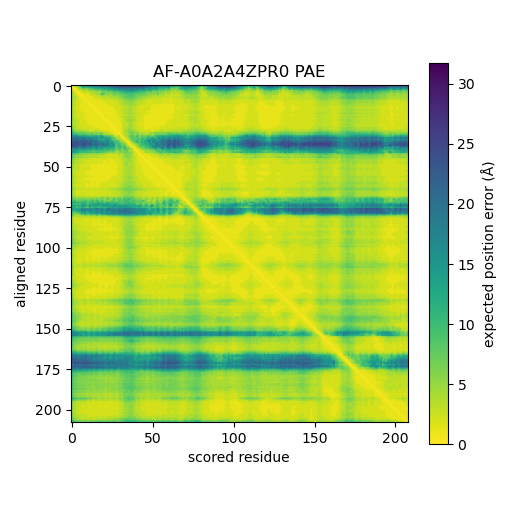 5.304 -12.005 1.00 93.06 92 THR A O 1
ATOM 700 N N . THR A 1 93 ? -4.000 5.909 -12.043 1.00 90.81 93 THR A N 1
ATOM 701 C CA . THR A 1 93 ? -3.870 5.746 -13.504 1.00 90.81 93 THR A CA 1
ATOM 702 C C . THR A 1 93 ? -4.081 4.286 -13.905 1.00 90.81 93 THR A C 1
ATOM 704 O O . THR A 1 93 ? -4.890 4.009 -14.794 1.00 90.81 93 THR A O 1
ATOM 707 N N . ASN A 1 94 ? -3.422 3.348 -13.225 1.00 94.44 94 ASN A N 1
ATOM 708 C CA . ASN A 1 94 ? -3.580 1.916 -13.467 1.00 94.44 94 ASN A CA 1
ATOM 709 C C . ASN A 1 94 ? -5.015 1.461 -13.215 1.00 94.44 94 ASN A C 1
ATOM 711 O O . ASN A 1 94 ? -5.611 0.830 -14.090 1.00 94.44 94 ASN A O 1
ATOM 715 N N . TYR A 1 95 ? -5.593 1.867 -12.085 1.00 94.56 95 TYR A N 1
ATOM 716 C CA . TYR A 1 95 ? -6.986 1.610 -11.741 1.00 94.56 95 TYR A CA 1
ATOM 717 C C . TYR A 1 95 ? -7.938 2.042 -12.856 1.00 94.56 95 TYR A C 1
ATOM 719 O O . TYR A 1 95 ? -8.751 1.249 -13.338 1.00 94.56 95 TYR A O 1
ATOM 727 N N . SER A 1 96 ? -7.778 3.276 -13.333 1.00 89.69 96 SER A N 1
ATOM 728 C CA . SER A 1 96 ? -8.606 3.839 -14.393 1.00 89.69 96 SER A CA 1
ATOM 729 C C . SER A 1 96 ? -8.465 3.037 -15.700 1.00 89.69 96 SER A C 1
ATOM 731 O O . SER A 1 96 ? -9.446 2.691 -16.362 1.00 89.69 96 SER A O 1
ATOM 733 N N . HIS A 1 97 ? -7.243 2.639 -16.050 1.00 89.31 97 HIS A N 1
ATOM 734 C CA . HIS A 1 97 ? -6.966 1.877 -17.262 1.00 89.31 97 HIS A CA 1
ATOM 735 C C . HIS A 1 97 ? -7.232 0.371 -17.131 1.00 89.31 97 HIS A C 1
ATOM 737 O O . HIS A 1 97 ? -7.084 -0.348 -18.123 1.00 89.31 97 HIS A O 1
ATOM 743 N N . ARG A 1 98 ? -7.688 -0.098 -15.960 1.00 90.38 98 ARG A N 1
ATOM 744 C CA . ARG A 1 98 ? -7.894 -1.519 -15.628 1.00 90.38 98 ARG A CA 1
ATOM 745 C C . ARG A 1 98 ? -6.600 -2.335 -15.681 1.00 90.38 98 ARG A C 1
ATOM 747 O O . ARG A 1 98 ? -6.620 -3.531 -15.960 1.00 90.38 98 ARG A O 1
ATOM 754 N N . HIS A 1 99 ? -5.470 -1.680 -15.442 1.00 94.19 99 HIS A N 1
ATOM 755 C CA . HIS A 1 99 ? -4.214 -2.367 -15.203 1.00 94.19 99 HIS A CA 1
ATOM 756 C C . HIS A 1 99 ? -4.233 -2.900 -13.760 1.00 94.19 99 HIS A C 1
ATOM 758 O O . HIS A 1 99 ? -4.519 -2.122 -12.850 1.00 94.19 99 HIS A O 1
ATOM 764 N N . PRO A 1 100 ? -3.923 -4.184 -13.513 1.00 95.62 100 PRO A N 1
ATOM 765 C CA . PRO A 1 100 ? -4.147 -4.852 -12.221 1.00 95.62 100 PRO A CA 1
ATOM 766 C C . PRO A 1 100 ? -3.170 -4.437 -11.103 1.00 95.62 100 PRO A C 1
ATOM 768 O O . PRO A 1 100 ? -3.075 -5.116 -10.090 1.00 95.62 100 PRO A O 1
ATOM 771 N N . PHE A 1 101 ? -2.416 -3.354 -11.291 1.00 97.31 101 PHE A N 1
ATOM 772 C CA . PHE A 1 101 ? -1.299 -2.958 -10.430 1.00 97.31 101 PHE A CA 1
ATOM 773 C C . PHE A 1 101 ? -1.637 -1.652 -9.706 1.00 97.31 101 PHE A C 1
ATOM 775 O O . PHE A 1 101 ? -1.149 -0.582 -10.059 1.00 97.31 101 PHE A O 1
ATOM 782 N N . PHE A 1 102 ? -2.569 -1.747 -8.767 1.00 98.12 102 PHE A N 1
ATOM 783 C CA . PHE A 1 102 ? -2.986 -0.675 -7.866 1.00 98.12 102 PHE A CA 1
ATOM 784 C C . PHE A 1 102 ? -3.326 -1.297 -6.510 1.00 98.12 102 PHE A C 1
ATOM 786 O O . PHE A 1 102 ? -3.593 -2.503 -6.434 1.00 98.12 102 PHE A O 1
ATOM 793 N N . CYS A 1 103 ? -3.337 -0.496 -5.452 1.00 98.69 103 CYS A N 1
ATOM 794 C CA . CYS A 1 103 ? -3.595 -0.999 -4.109 1.00 98.69 103 CYS A CA 1
ATOM 795 C C . CYS A 1 103 ? -4.256 0.031 -3.199 1.00 98.69 103 CYS A C 1
ATOM 797 O O . CYS A 1 103 ? -4.284 1.218 -3.500 1.00 98.69 103 CYS A O 1
ATOM 799 N N . VAL A 1 104 ? -4.734 -0.454 -2.058 1.00 98.69 104 VAL A N 1
ATOM 800 C CA . VAL A 1 104 ? -5.044 0.365 -0.884 1.00 98.69 104 VAL A CA 1
ATOM 801 C C . VAL A 1 104 ? -3.872 0.253 0.085 1.00 98.69 104 VAL A C 1
ATOM 803 O O . VAL A 1 104 ? -3.360 -0.851 0.292 1.00 98.69 104 VAL A O 1
ATOM 806 N N . SER A 1 105 ? -3.444 1.359 0.692 1.00 98.50 105 SER A N 1
ATOM 807 C CA . SER A 1 105 ? -2.303 1.366 1.606 1.00 98.50 105 SER A CA 1
ATOM 808 C C . SER A 1 105 ? -2.560 2.222 2.842 1.00 98.50 105 SER A C 1
ATOM 810 O O . SER A 1 105 ? -3.058 3.343 2.760 1.00 98.50 105 SER A O 1
ATOM 812 N N . VAL A 1 106 ? -2.190 1.699 4.011 1.00 98.50 106 VAL A N 1
ATOM 813 C CA . VAL A 1 106 ? -2.171 2.453 5.266 1.00 98.50 106 VAL A CA 1
ATOM 814 C C . VAL A 1 106 ? -0.861 2.245 6.010 1.00 98.50 106 VAL A C 1
ATOM 816 O O . VAL A 1 106 ? -0.331 1.137 6.080 1.00 98.50 106 VAL A O 1
ATOM 819 N N . GLY A 1 107 ? -0.350 3.315 6.611 1.00 97.94 107 GLY A N 1
ATOM 820 C CA . GLY A 1 107 ? 0.839 3.292 7.458 1.00 97.94 107 GLY A CA 1
ATOM 821 C C . GLY A 1 107 ? 0.580 3.980 8.789 1.00 97.94 107 GLY A C 1
ATOM 822 O O . GLY A 1 107 ? 0.075 5.092 8.817 1.00 97.94 107 GLY A O 1
ATOM 823 N N . LEU A 1 108 ? 0.947 3.353 9.898 1.00 97.88 108 LEU A N 1
ATOM 824 C CA . LEU A 1 108 ? 0.949 3.970 11.219 1.00 97.88 108 LEU A CA 1
ATOM 825 C C . LEU A 1 108 ? 2.339 4.528 11.505 1.00 97.88 108 LEU A C 1
ATOM 827 O O . LEU A 1 108 ? 3.329 3.805 11.388 1.00 97.88 108 LEU A O 1
ATOM 831 N N . ILE A 1 109 ? 2.414 5.788 11.916 1.00 96.81 109 ILE A N 1
ATOM 832 C CA . ILE A 1 109 ? 3.651 6.449 12.335 1.00 96.81 109 ILE A CA 1
ATOM 833 C C . ILE A 1 109 ? 3.535 6.963 13.769 1.00 96.81 109 ILE A C 1
ATOM 835 O O . ILE A 1 109 ? 2.448 7.304 14.239 1.00 96.81 109 ILE A O 1
ATOM 839 N N . ASP A 1 110 ? 4.670 7.065 14.446 1.00 95.31 110 ASP A N 1
ATOM 840 C CA . ASP A 1 110 ? 4.826 7.769 15.716 1.00 95.31 110 ASP A CA 1
ATOM 841 C C . ASP A 1 110 ? 6.037 8.718 15.667 1.00 95.31 110 ASP A C 1
ATOM 843 O O . ASP A 1 110 ? 6.583 9.002 14.599 1.00 95.31 110 ASP A O 1
ATOM 847 N N . ALA A 1 111 ? 6.463 9.233 16.823 1.00 93.06 111 ALA A N 1
ATOM 848 C CA . ALA A 1 111 ? 7.608 10.141 16.912 1.00 93.06 111 ALA A CA 1
ATOM 849 C C . ALA A 1 111 ? 8.949 9.514 16.472 1.00 93.06 111 ALA A C 1
ATOM 851 O O . ALA A 1 111 ? 9.878 10.253 16.150 1.00 93.06 111 ALA A O 1
ATOM 852 N N . GLU A 1 112 ? 9.064 8.182 16.460 1.00 93.75 112 GLU A N 1
ATOM 853 C CA . GLU A 1 112 ? 10.262 7.455 16.017 1.00 93.75 112 GLU A CA 1
ATOM 854 C C . GLU A 1 112 ? 10.201 7.081 14.525 1.00 93.75 112 GLU A C 1
ATOM 856 O O . GLU A 1 112 ? 11.209 6.666 13.953 1.00 93.75 112 GLU A O 1
ATOM 861 N N . GLY A 1 113 ? 9.044 7.258 13.875 1.00 94.75 113 GLY A N 1
ATOM 862 C CA . GLY A 1 113 ? 8.831 6.996 12.453 1.00 94.75 113 GLY A CA 1
ATOM 863 C C . GLY A 1 113 ? 7.803 5.887 12.198 1.00 94.75 113 GLY A C 1
ATOM 864 O O . GLY A 1 113 ? 6.871 5.724 12.988 1.00 94.75 113 GLY A O 1
ATOM 865 N N . PRO A 1 114 ? 7.927 5.127 11.089 1.00 95.88 114 PRO A N 1
ATOM 866 C CA . PRO A 1 114 ? 7.012 4.033 10.764 1.00 95.88 114 PRO A CA 1
ATOM 867 C C . PRO A 1 114 ? 6.916 3.006 11.893 1.00 95.88 114 PRO A C 1
ATOM 869 O O . PRO A 1 114 ? 7.930 2.538 12.411 1.00 95.88 114 PRO A O 1
ATOM 872 N N . LEU A 1 115 ? 5.689 2.672 12.276 1.00 96.81 115 LEU A N 1
ATOM 873 C CA . LEU A 1 115 ? 5.353 1.767 13.372 1.00 96.81 115 LEU A CA 1
ATOM 874 C C . LEU A 1 115 ? 4.658 0.501 12.861 1.00 96.81 115 LEU A C 1
ATOM 876 O O . LEU A 1 115 ? 4.986 -0.594 13.311 1.00 96.81 115 LEU A O 1
ATOM 880 N N . ALA A 1 116 ? 3.734 0.637 11.913 1.00 98.06 116 ALA A N 1
ATOM 881 C CA . ALA A 1 116 ? 3.107 -0.486 11.225 1.00 98.06 116 ALA A CA 1
ATOM 882 C C . ALA A 1 116 ? 2.648 -0.078 9.821 1.00 98.06 116 ALA A C 1
ATOM 884 O O . ALA A 1 116 ? 2.532 1.111 9.534 1.00 98.06 116 ALA A O 1
ATOM 885 N N . ALA A 1 117 ? 2.380 -1.044 8.951 1.00 98.25 117 ALA A N 1
ATOM 886 C CA . ALA A 1 117 ? 1.811 -0.789 7.631 1.00 98.25 117 ALA A CA 1
ATOM 887 C C . ALA A 1 117 ? 0.985 -1.979 7.143 1.00 98.25 117 ALA A C 1
ATOM 889 O O . ALA A 1 117 ? 1.281 -3.120 7.505 1.00 98.25 117 ALA A O 1
ATOM 890 N N . VAL A 1 118 ? -0.016 -1.703 6.308 1.00 98.69 118 VAL A N 1
ATOM 891 C CA . VAL A 1 118 ? -0.786 -2.696 5.554 1.00 98.69 118 VAL A CA 1
ATOM 892 C C . VAL A 1 118 ? -1.007 -2.174 4.136 1.00 98.69 118 VAL A C 1
ATOM 894 O O . VAL A 1 118 ? -1.500 -1.064 3.955 1.00 98.69 118 VAL A O 1
ATOM 897 N N . THR A 1 119 ? -0.670 -2.980 3.134 1.00 98.75 119 THR A N 1
ATOM 898 C CA . THR A 1 119 ? -0.895 -2.692 1.712 1.00 98.75 119 THR A CA 1
ATOM 899 C C . THR A 1 119 ? -1.629 -3.869 1.090 1.00 98.75 119 THR A C 1
ATOM 901 O O . THR A 1 119 ? -1.222 -5.009 1.286 1.00 98.75 119 THR A O 1
ATOM 904 N N . HIS A 1 120 ? -2.691 -3.620 0.333 1.00 98.81 120 HIS A N 1
ATOM 905 C CA . HIS A 1 120 ? -3.509 -4.666 -0.276 1.00 98.81 120 HIS A CA 1
ATOM 906 C C . HIS A 1 120 ? -3.732 -4.399 -1.765 1.00 98.81 120 HIS A C 1
ATOM 908 O O . HIS A 1 120 ? -4.293 -3.365 -2.131 1.00 98.81 120 HIS A O 1
ATOM 914 N N . ALA A 1 121 ? -3.318 -5.341 -2.614 1.00 98.69 121 ALA A N 1
ATOM 915 C CA . ALA A 1 121 ? -3.565 -5.343 -4.053 1.00 98.69 121 ALA A CA 1
ATOM 916 C C . ALA A 1 121 ? -4.824 -6.171 -4.369 1.00 98.69 121 ALA A C 1
ATOM 918 O O . ALA A 1 121 ? -4.734 -7.396 -4.503 1.00 98.69 121 ALA A O 1
ATOM 919 N N . PRO A 1 122 ? -6.001 -5.547 -4.550 1.00 98.19 122 PRO A N 1
ATOM 920 C CA . PRO A 1 122 ? -7.259 -6.287 -4.620 1.00 98.19 122 PRO A CA 1
ATOM 921 C C . PRO A 1 122 ? -7.389 -7.167 -5.864 1.00 98.19 122 PRO A C 1
ATOM 923 O O . PRO A 1 122 ? -7.996 -8.231 -5.804 1.00 98.19 122 PRO A O 1
ATOM 926 N N . VAL A 1 123 ? -6.801 -6.763 -6.997 1.00 97.62 123 VAL A N 1
ATOM 927 C CA . VAL A 1 123 ? -6.839 -7.580 -8.224 1.00 97.62 123 VAL A CA 1
ATOM 928 C C . VAL A 1 123 ? -5.868 -8.758 -8.148 1.00 97.62 123 VAL A C 1
ATOM 930 O O . VAL A 1 123 ? -6.150 -9.810 -8.719 1.00 97.62 123 VAL A O 1
ATOM 933 N N . LEU A 1 124 ? -4.736 -8.587 -7.459 1.00 97.31 124 LEU A N 1
ATOM 934 C CA . LEU A 1 124 ? -3.745 -9.650 -7.277 1.00 97.31 124 LEU A CA 1
ATOM 935 C C . LEU A 1 124 ? -4.161 -10.631 -6.173 1.00 97.31 124 LEU A C 1
ATOM 937 O O . LEU A 1 124 ? -3.745 -11.783 -6.202 1.00 97.31 124 LEU A O 1
ATOM 941 N N . GLY A 1 125 ? -5.016 -10.201 -5.238 1.00 97.88 125 GLY A N 1
ATOM 942 C CA . GLY A 1 125 ? -5.388 -11.006 -4.076 1.00 97.88 125 GLY A CA 1
ATOM 943 C C . GLY A 1 125 ? -4.234 -11.141 -3.083 1.00 97.88 125 GLY A C 1
ATOM 944 O O . GLY A 1 125 ? -4.101 -12.178 -2.435 1.00 97.88 125 GLY A O 1
ATOM 945 N N . GLU A 1 126 ? -3.399 -10.106 -2.982 1.00 98.25 126 GLU A N 1
ATOM 946 C CA . GLU A 1 126 ? -2.181 -10.097 -2.172 1.00 98.25 126 GLU A CA 1
ATOM 947 C C . GLU A 1 126 ? -2.239 -8.970 -1.136 1.00 98.25 126 GLU A C 1
ATOM 949 O O . GLU A 1 126 ? -2.601 -7.830 -1.449 1.00 98.25 126 GLU A O 1
ATOM 954 N N . THR A 1 127 ? -1.883 -9.288 0.108 1.00 98.62 127 THR A N 1
ATOM 955 C CA . THR A 1 127 ? -1.842 -8.338 1.227 1.00 98.62 127 THR A CA 1
ATOM 956 C C . THR A 1 127 ? -0.477 -8.411 1.908 1.00 98.62 127 THR A C 1
ATOM 958 O O . THR A 1 127 ? -0.045 -9.472 2.358 1.00 98.62 127 THR A O 1
ATOM 961 N N . TRP A 1 128 ? 0.193 -7.273 2.047 1.00 98.56 128 TRP A N 1
ATOM 962 C CA . TRP A 1 128 ? 1.436 -7.112 2.795 1.00 98.56 128 TRP A CA 1
ATOM 963 C C . TRP A 1 128 ? 1.172 -6.384 4.105 1.00 98.56 128 TRP A C 1
ATOM 965 O O . TRP A 1 128 ? 0.363 -5.461 4.160 1.00 98.56 128 TRP A O 1
ATOM 975 N N . SER A 1 129 ? 1.870 -6.777 5.165 1.00 98.25 129 SER A N 1
ATOM 976 C CA . SER A 1 129 ? 1.781 -6.126 6.472 1.00 98.25 129 SER A CA 1
ATOM 977 C C . SER A 1 129 ? 3.129 -6.106 7.181 1.00 98.25 129 SER A C 1
ATOM 979 O O . SER A 1 129 ? 3.967 -6.983 6.965 1.00 98.25 129 SER A O 1
ATOM 981 N N . ALA A 1 130 ? 3.350 -5.110 8.031 1.00 97.38 130 ALA A N 1
ATOM 982 C CA . ALA A 1 130 ? 4.571 -4.990 8.813 1.00 97.38 130 ALA A CA 1
ATOM 983 C C . ALA A 1 130 ? 4.301 -4.328 10.162 1.00 97.38 130 ALA A C 1
ATOM 985 O O . ALA A 1 130 ? 3.444 -3.451 10.265 1.00 97.38 130 ALA A O 1
ATOM 986 N N . ILE A 1 131 ? 5.075 -4.716 11.173 1.00 97.12 131 ILE A N 1
ATOM 987 C CA . ILE A 1 131 ? 5.112 -4.068 12.487 1.00 97.12 131 ILE A CA 1
ATOM 988 C C . ILE A 1 131 ? 6.582 -3.839 12.841 1.00 97.12 131 ILE A C 1
ATOM 990 O O . ILE A 1 131 ? 7.431 -4.721 12.669 1.00 97.12 131 ILE A O 1
ATOM 994 N N . ARG A 1 132 ? 6.906 -2.643 13.339 1.00 95.25 132 ARG A N 1
ATOM 995 C CA . ARG A 1 132 ? 8.263 -2.300 13.769 1.00 95.25 132 ARG A CA 1
ATOM 996 C C . ARG A 1 132 ? 8.741 -3.317 14.807 1.00 95.25 132 ARG A C 1
ATOM 998 O O . ARG A 1 132 ? 8.084 -3.539 15.815 1.00 95.25 132 ARG A O 1
ATOM 1005 N N . ALA A 1 133 ? 9.906 -3.907 14.542 1.00 92.25 133 ALA A N 1
ATOM 1006 C CA . ALA A 1 133 ? 10.534 -4.962 15.342 1.00 92.25 133 ALA A CA 1
ATOM 1007 C C . ALA A 1 133 ? 9.824 -6.340 15.379 1.00 92.25 133 ALA A C 1
ATOM 1009 O O . ALA A 1 133 ? 10.316 -7.219 16.080 1.00 92.25 133 ALA A O 1
ATOM 1010 N N . ASP A 1 134 ? 8.762 -6.570 14.593 1.00 93.19 134 ASP A N 1
ATOM 1011 C CA . ASP A 1 134 ? 8.072 -7.879 14.472 1.00 93.19 134 ASP A CA 1
ATOM 1012 C C . ASP A 1 134 ? 8.020 -8.406 13.012 1.00 93.19 134 ASP A C 1
ATOM 1014 O O . ASP A 1 134 ? 7.431 -9.439 12.693 1.00 93.19 134 ASP A O 1
ATOM 1018 N N . GLY A 1 135 ? 8.708 -7.711 12.101 1.00 93.06 135 GLY A N 1
ATOM 1019 C CA . GLY A 1 135 ? 8.958 -8.161 10.731 1.00 93.06 135 GLY A CA 1
ATOM 1020 C C . GLY A 1 135 ? 7.875 -7.774 9.722 1.00 93.06 135 GLY A C 1
ATOM 1021 O O . GLY A 1 135 ? 6.982 -6.972 10.002 1.00 93.06 135 GLY A O 1
ATOM 1022 N N . CYS A 1 136 ? 7.999 -8.344 8.521 1.00 95.38 136 CYS A N 1
ATOM 1023 C CA . CYS A 1 136 ? 7.115 -8.108 7.380 1.00 95.38 136 CYS A CA 1
ATOM 1024 C C . CYS A 1 136 ? 6.529 -9.429 6.883 1.00 95.38 136 CYS A C 1
ATOM 1026 O O . CYS A 1 136 ? 7.212 -10.455 6.847 1.00 95.38 136 CYS A O 1
ATOM 1028 N N . TRP A 1 137 ? 5.275 -9.388 6.456 1.00 97.06 137 TRP A N 1
ATOM 1029 C CA . TRP A 1 137 ? 4.483 -10.560 6.120 1.00 97.06 137 TRP A CA 1
ATOM 1030 C C . TRP A 1 137 ? 3.710 -10.332 4.831 1.00 97.06 137 TRP A C 1
ATOM 1032 O O . TRP A 1 137 ? 3.194 -9.242 4.604 1.00 97.06 137 TRP A O 1
ATOM 1042 N N . HIS A 1 138 ? 3.585 -11.383 4.030 1.00 97.56 138 HIS A N 1
ATOM 1043 C CA . HIS A 1 138 ? 2.677 -11.449 2.893 1.00 97.56 138 HIS A CA 1
ATOM 1044 C C . HIS A 1 138 ? 1.582 -12.475 3.163 1.00 97.56 138 HIS A C 1
ATOM 1046 O O . HIS A 1 138 ? 1.837 -13.527 3.757 1.00 97.56 138 HIS A O 1
ATOM 1052 N N . ARG A 1 139 ? 0.375 -12.169 2.704 1.00 97.25 139 ARG A N 1
ATOM 1053 C CA . ARG A 1 139 ? -0.813 -13.006 2.766 1.00 97.25 139 ARG A CA 1
ATOM 1054 C C . ARG A 1 139 ? -1.409 -13.130 1.370 1.00 97.25 139 ARG A C 1
ATOM 1056 O O . ARG A 1 139 ? -1.718 -12.123 0.743 1.00 97.25 139 ARG A O 1
ATOM 1063 N N . ASP A 1 140 ? -1.620 -14.368 0.940 1.00 97.00 140 ASP A N 1
ATOM 1064 C CA . ASP A 1 140 ? -2.493 -14.682 -0.190 1.00 97.00 140 ASP A CA 1
ATOM 1065 C C . ASP A 1 140 ? -3.941 -14.737 0.321 1.00 97.00 140 ASP A C 1
ATOM 1067 O O . ASP A 1 140 ? -4.258 -15.498 1.240 1.00 97.00 140 ASP A O 1
ATOM 1071 N N . VAL A 1 141 ? -4.812 -13.901 -0.240 1.00 95.12 141 VAL A N 1
ATOM 1072 C CA . VAL A 1 141 ? -6.194 -13.718 0.236 1.00 95.12 141 VAL A CA 1
ATOM 1073 C C . VAL A 1 141 ? -7.054 -14.952 -0.037 1.00 95.12 141 VAL A C 1
ATOM 1075 O O . VAL A 1 141 ? -7.902 -15.311 0.777 1.00 95.12 141 VAL A O 1
ATOM 1078 N N . ALA A 1 142 ? -6.830 -15.638 -1.159 1.00 94.12 142 ALA A N 1
ATOM 1079 C CA . ALA A 1 142 ? -7.640 -16.785 -1.564 1.00 94.12 142 ALA A CA 1
ATOM 1080 C C . ALA A 1 142 ? -7.395 -18.017 -0.679 1.00 94.12 142 ALA A C 1
ATOM 1082 O O . ALA A 1 142 ? -8.314 -18.785 -0.391 1.00 94.12 142 ALA A O 1
ATOM 1083 N N . THR A 1 143 ? -6.150 -18.216 -0.259 1.00 95.25 143 THR A N 1
ATOM 1084 C CA . THR A 1 143 ? -5.717 -19.361 0.550 1.00 95.25 143 THR A CA 1
ATOM 1085 C C . THR A 1 143 ? -5.619 -19.031 2.037 1.00 95.25 143 THR A C 1
ATOM 1087 O O . THR A 1 143 ? -5.600 -19.944 2.864 1.00 95.25 143 THR A O 1
ATOM 1090 N N . GLY A 1 144 ? -5.520 -17.746 2.389 1.00 92.31 144 GLY A N 1
ATOM 1091 C CA . GLY A 1 144 ? -5.182 -17.282 3.733 1.00 92.31 144 GLY A CA 1
ATOM 1092 C C . GLY A 1 144 ? -3.738 -17.599 4.138 1.00 92.31 144 GLY A C 1
ATOM 1093 O O . GLY A 1 144 ? -3.383 -17.438 5.308 1.00 92.31 144 GLY A O 1
ATOM 1094 N N . ALA A 1 145 ? -2.904 -18.083 3.211 1.00 93.62 145 ALA A N 1
ATOM 1095 C CA . ALA A 1 145 ? -1.534 -18.466 3.506 1.00 93.62 145 ALA A CA 1
ATOM 1096 C C . ALA A 1 145 ? -0.706 -17.225 3.845 1.00 93.62 145 ALA A C 1
ATOM 1098 O O . ALA A 1 145 ? -0.609 -16.293 3.047 1.00 93.62 145 ALA A O 1
ATOM 1099 N N . ARG A 1 146 ? -0.082 -17.237 5.027 1.00 94.00 146 ARG A N 1
ATOM 1100 C CA . ARG A 1 146 ? 0.791 -16.165 5.512 1.00 94.00 146 ARG A CA 1
ATOM 1101 C C . ARG A 1 146 ? 2.248 -16.613 5.486 1.00 94.00 146 ARG A C 1
ATOM 1103 O O . ARG A 1 146 ? 2.580 -17.676 6.009 1.00 94.00 146 ARG A O 1
ATOM 1110 N N . GLN A 1 147 ? 3.117 -15.777 4.930 1.00 95.25 147 GLN A N 1
ATOM 1111 C CA . GLN A 1 147 ? 4.557 -16.011 4.839 1.00 95.25 147 GLN A CA 1
ATOM 1112 C C . GLN A 1 147 ? 5.348 -14.806 5.351 1.00 95.25 147 GLN A C 1
ATOM 1114 O O . GLN A 1 147 ? 4.976 -13.661 5.095 1.00 95.25 147 GLN A O 1
ATOM 1119 N N . SER A 1 148 ? 6.434 -15.061 6.086 1.00 96.00 148 SER A N 1
ATOM 1120 C CA . SER A 1 148 ? 7.398 -14.016 6.446 1.00 96.00 148 SER A CA 1
ATOM 1121 C C . SER A 1 148 ? 8.196 -13.633 5.208 1.00 96.00 148 SER A C 1
ATOM 1123 O O . SER A 1 148 ? 8.585 -14.501 4.428 1.00 96.00 148 SER A O 1
ATOM 1125 N N . LEU A 1 149 ? 8.470 -12.345 5.053 1.00 95.19 149 LEU A N 1
ATOM 1126 C CA . LEU A 1 149 ? 9.225 -11.828 3.921 1.00 95.19 149 LEU A CA 1
ATOM 1127 C C . LEU A 1 149 ? 10.719 -11.772 4.221 1.00 95.19 149 LEU A C 1
ATOM 1129 O O . LEU A 1 149 ? 11.148 -11.654 5.371 1.00 95.19 149 LEU A O 1
ATOM 1133 N N . THR A 1 150 ? 11.528 -11.867 3.175 1.00 88.38 150 THR A N 1
ATOM 1134 C CA . T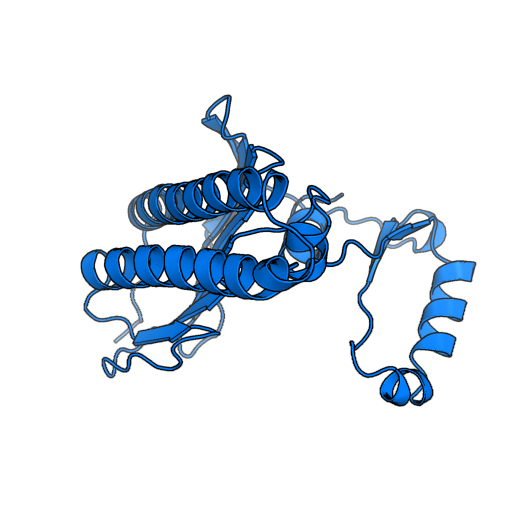HR A 1 150 ? 12.973 -11.651 3.232 1.00 88.38 150 THR A CA 1
ATOM 1135 C C . THR A 1 150 ? 13.394 -11.002 1.927 1.00 88.38 150 THR A C 1
ATOM 1137 O O . THR A 1 150 ? 13.035 -11.478 0.853 1.00 88.38 150 THR A O 1
ATOM 1140 N N . ILE A 1 151 ? 14.148 -9.911 2.026 1.00 89.88 151 ILE A N 1
ATOM 1141 C CA . ILE A 1 151 ? 14.647 -9.205 0.848 1.00 89.88 151 ILE A CA 1
ATOM 1142 C C . ILE A 1 151 ? 15.665 -10.062 0.094 1.00 89.88 151 ILE A C 1
ATOM 1144 O O . ILE A 1 151 ? 16.417 -10.835 0.695 1.00 89.88 151 ILE A O 1
ATOM 1148 N N . ASN A 1 152 ? 15.746 -9.868 -1.220 1.00 83.56 152 ASN A N 1
ATOM 1149 C CA . ASN A 1 152 ? 16.878 -10.370 -1.983 1.00 83.56 152 ASN A CA 1
ATOM 1150 C C . ASN A 1 152 ? 18.131 -9.552 -1.617 1.00 83.56 152 ASN A C 1
ATOM 1152 O O . ASN A 1 152 ? 18.083 -8.325 -1.540 1.00 83.56 152 ASN A O 1
ATOM 1156 N N . SER A 1 153 ? 19.249 -10.230 -1.359 1.00 74.44 153 SER A N 1
ATOM 1157 C CA . SER A 1 153 ? 20.509 -9.611 -0.940 1.00 74.44 153 SER A CA 1
ATOM 1158 C C . SER A 1 153 ? 21.570 -9.568 -2.046 1.00 74.44 153 SER A C 1
ATOM 1160 O O . SER A 1 153 ? 22.743 -9.341 -1.741 1.00 74.44 153 SER A O 1
ATOM 1162 N N . SER A 1 154 ? 21.221 -9.834 -3.313 1.00 76.25 154 SER A N 1
ATOM 1163 C CA . SER A 1 154 ? 22.193 -9.744 -4.408 1.00 76.25 154 SER A CA 1
ATOM 1164 C C . SER A 1 154 ? 22.659 -8.296 -4.586 1.00 76.25 154 SER A C 1
ATOM 1166 O O . SER A 1 154 ? 21.882 -7.423 -4.961 1.00 76.25 154 SER A O 1
ATOM 1168 N N . GLY A 1 155 ? 23.943 -8.036 -4.331 1.00 78.19 155 GLY A N 1
ATOM 1169 C CA . GLY A 1 155 ? 24.548 -6.714 -4.529 1.00 78.19 155 GLY A CA 1
ATOM 1170 C C . GLY A 1 155 ? 24.908 -6.393 -5.985 1.00 78.19 155 GLY A C 1
ATOM 1171 O O . GLY A 1 155 ? 25.409 -5.300 -6.250 1.00 78.19 155 GLY A O 1
ATOM 1172 N N . ASP A 1 156 ? 24.704 -7.331 -6.919 1.00 90.38 156 ASP A N 1
ATOM 1173 C CA . ASP A 1 156 ? 25.002 -7.122 -8.336 1.00 90.38 156 ASP A CA 1
ATOM 1174 C C . ASP A 1 156 ? 23.816 -6.485 -9.066 1.00 90.38 156 ASP A C 1
ATOM 1176 O O . ASP A 1 156 ? 22.758 -7.089 -9.266 1.00 90.38 156 ASP A O 1
ATOM 1180 N N . LEU A 1 157 ? 24.025 -5.250 -9.517 1.00 90.81 157 LEU A N 1
ATOM 1181 C CA . LEU A 1 157 ? 23.050 -4.514 -10.308 1.00 90.81 157 LEU A CA 1
ATOM 1182 C C . LEU A 1 157 ? 22.703 -5.258 -11.609 1.00 90.81 157 LEU A C 1
ATOM 1184 O O . LEU A 1 157 ? 21.538 -5.269 -11.993 1.00 90.81 157 LEU A O 1
ATOM 1188 N N . GLY A 1 158 ? 23.672 -5.932 -12.240 1.00 94.25 158 GLY A N 1
ATOM 1189 C CA . GLY A 1 158 ? 23.494 -6.669 -13.498 1.00 94.25 158 GLY A CA 1
ATOM 1190 C C . GLY A 1 158 ? 22.542 -7.860 -13.416 1.00 94.25 158 GLY A C 1
ATOM 1191 O O . GLY A 1 158 ? 22.016 -8.295 -14.440 1.00 94.25 158 GLY A O 1
ATOM 1192 N N . GLU A 1 159 ? 22.277 -8.354 -12.209 1.00 91.75 159 GLU A N 1
ATOM 1193 C CA . GLU A 1 159 ? 21.326 -9.437 -11.942 1.00 91.75 159 GLU A CA 1
ATOM 1194 C C . GLU A 1 159 ? 19.986 -8.918 -11.390 1.00 91.75 159 GLU A C 1
ATOM 1196 O O . GLU A 1 159 ? 19.010 -9.667 -11.327 1.00 91.75 159 GLU A O 1
ATOM 1201 N N . SER A 1 160 ? 19.919 -7.628 -11.047 1.00 92.75 160 SER A N 1
ATOM 1202 C CA . SER A 1 160 ? 18.803 -7.010 -10.327 1.00 92.75 160 SER A CA 1
ATOM 1203 C C . SER A 1 160 ? 17.664 -6.565 -11.251 1.00 92.75 160 SER A C 1
ATOM 1205 O O . SER A 1 160 ? 17.897 -5.990 -12.321 1.00 92.75 160 SER A O 1
ATOM 1207 N N . LEU A 1 161 ? 16.424 -6.769 -10.799 1.00 93.12 161 LEU A N 1
ATOM 1208 C CA . LEU A 1 161 ? 15.218 -6.145 -11.347 1.00 93.12 161 LEU A CA 1
ATOM 1209 C C . LEU A 1 161 ? 14.937 -4.855 -10.569 1.00 93.12 161 LEU A C 1
ATOM 1211 O O . LEU A 1 161 ? 14.759 -4.897 -9.358 1.00 93.12 161 LEU A O 1
ATOM 1215 N N . LEU A 1 162 ? 14.900 -3.706 -11.243 1.00 94.25 162 LEU A N 1
ATOM 1216 C CA . LEU A 1 162 ? 14.634 -2.429 -10.573 1.00 94.25 162 LEU A CA 1
ATOM 1217 C C . LEU A 1 162 ? 13.188 -1.988 -10.772 1.00 94.25 162 LEU A C 1
ATOM 1219 O O . LEU A 1 162 ? 12.696 -2.003 -11.898 1.00 94.25 162 LEU A O 1
ATOM 1223 N N . ALA A 1 163 ? 12.545 -1.504 -9.715 1.00 94.38 163 ALA A N 1
ATOM 1224 C CA . ALA A 1 163 ? 11.321 -0.715 -9.815 1.00 94.38 163 ALA A CA 1
ATOM 1225 C C . ALA A 1 163 ? 11.657 0.785 -9.829 1.00 94.38 163 ALA A C 1
ATOM 1227 O O . ALA A 1 163 ? 12.604 1.232 -9.178 1.00 94.38 163 ALA A O 1
ATOM 1228 N N . THR A 1 164 ? 10.909 1.577 -10.595 1.00 93.00 164 THR A N 1
ATOM 1229 C CA . THR A 1 164 ? 11.090 3.030 -10.643 1.00 93.00 164 THR A CA 1
ATOM 1230 C C . THR A 1 164 ? 9.800 3.768 -10.988 1.00 93.00 164 THR A C 1
ATOM 1232 O O . THR A 1 164 ? 8.915 3.244 -11.668 1.00 93.00 164 THR A O 1
ATOM 1235 N N . GLY A 1 165 ? 9.730 5.030 -10.574 1.00 88.62 165 GLY A N 1
ATOM 1236 C CA . GLY A 1 165 ? 8.672 5.973 -10.909 1.00 88.62 165 GLY A CA 1
ATOM 1237 C C . GLY A 1 165 ? 9.257 7.257 -11.491 1.00 88.62 165 GLY A C 1
ATOM 1238 O O . GLY A 1 165 ? 10.404 7.611 -11.235 1.00 88.62 165 GLY A O 1
ATOM 1239 N N . PHE A 1 166 ? 8.450 7.973 -12.268 1.00 83.75 166 PHE A N 1
ATOM 1240 C CA . PHE A 1 166 ? 8.769 9.328 -12.715 1.00 83.75 166 PHE A CA 1
ATOM 1241 C C . PHE A 1 166 ? 7.700 10.274 -12.200 1.00 83.75 166 PHE A C 1
ATOM 1243 O O . PHE A 1 166 ? 6.530 9.885 -12.140 1.00 83.75 166 PHE A O 1
ATOM 1250 N N . SER A 1 167 ? 8.093 11.517 -11.924 1.00 73.00 167 SER A N 1
ATOM 1251 C CA . SER A 1 167 ? 7.133 12.587 -11.669 1.00 73.00 167 SER A CA 1
ATOM 1252 C C . SER A 1 167 ? 6.112 12.677 -12.805 1.00 73.00 167 SER A C 1
ATOM 1254 O O . SER A 1 167 ? 6.432 12.498 -13.989 1.00 73.00 167 SER A O 1
ATOM 1256 N N . TYR A 1 168 ? 4.861 12.951 -12.439 1.00 66.31 168 TYR A N 1
ATOM 1257 C CA . TYR A 1 168 ? 3.804 13.241 -13.404 1.00 66.31 168 TYR A CA 1
ATOM 1258 C C . TYR A 1 168 ? 4.070 14.562 -14.139 1.00 66.31 168 TYR A C 1
ATOM 1260 O O . TYR A 1 168 ? 3.652 14.734 -15.291 1.00 66.31 168 TYR A O 1
ATOM 1268 N N . GLU A 1 169 ? 4.822 15.472 -13.516 1.00 69.56 169 GLU A N 1
ATOM 1269 C CA . GLU A 1 169 ? 5.270 16.704 -14.140 1.00 69.56 169 GLU A CA 1
ATOM 1270 C C . GLU A 1 169 ? 6.447 16.428 -15.072 1.00 69.56 169 GLU A C 1
ATOM 1272 O O . GLU A 1 169 ? 7.606 16.346 -14.679 1.00 69.56 169 GLU A O 1
ATOM 1277 N N . ARG A 1 170 ? 6.151 16.334 -16.371 1.00 68.38 170 ARG A N 1
ATOM 1278 C CA . ARG A 1 170 ? 7.163 16.056 -17.404 1.00 68.38 170 ARG A CA 1
ATOM 1279 C C . ARG A 1 170 ? 8.322 17.058 -17.434 1.00 68.38 170 ARG A C 1
ATOM 1281 O O . ARG A 1 170 ? 9.356 16.725 -17.991 1.00 68.38 170 ARG A O 1
ATOM 1288 N N . ARG A 1 171 ? 8.149 18.258 -16.869 1.00 61.97 171 ARG A N 1
ATOM 1289 C CA . ARG A 1 171 ? 9.208 19.274 -16.753 1.00 61.97 171 ARG A CA 1
ATOM 1290 C C . ARG A 1 171 ? 10.271 18.898 -15.719 1.00 61.97 171 ARG A C 1
ATOM 1292 O O . ARG A 1 171 ? 11.406 19.323 -15.853 1.00 61.97 171 ARG A O 1
ATOM 1299 N N . GLU A 1 172 ? 9.936 18.069 -14.734 1.00 61.53 172 GLU A N 1
ATOM 1300 C CA . GLU A 1 172 ? 10.898 17.598 -13.732 1.00 61.53 172 GLU A CA 1
ATOM 1301 C C . GLU A 1 172 ? 11.809 16.478 -14.262 1.00 61.53 172 GLU A C 1
ATOM 1303 O O . GLU A 1 172 ? 12.824 16.158 -13.646 1.00 61.53 172 GLU A O 1
ATOM 1308 N N . LEU A 1 173 ? 11.500 15.913 -15.439 1.00 64.69 173 LEU A N 1
ATOM 1309 C CA . LEU A 1 173 ? 12.396 14.985 -16.139 1.00 64.69 173 LEU A CA 1
ATOM 1310 C C . LEU A 1 173 ? 13.706 15.658 -16.579 1.00 64.69 173 LEU A C 1
ATOM 1312 O O . LEU A 1 173 ? 14.706 14.963 -16.748 1.00 64.69 173 LEU A O 1
ATOM 1316 N N . ASP A 1 174 ? 13.715 16.991 -16.691 1.00 64.44 174 ASP A N 1
ATOM 1317 C CA . ASP A 1 174 ? 14.874 17.798 -17.089 1.00 64.44 174 ASP A CA 1
ATOM 1318 C C . ASP A 1 174 ? 15.907 17.976 -15.949 1.00 64.44 174 ASP A C 1
ATOM 1320 O O . ASP A 1 174 ? 16.939 18.622 -16.132 1.00 64.44 174 ASP A O 1
ATOM 1324 N N . HIS A 1 175 ? 15.661 17.409 -14.759 1.00 71.38 175 HIS A N 1
ATOM 1325 C CA . HIS A 1 175 ? 16.546 17.508 -13.588 1.00 71.38 175 HIS A CA 1
ATOM 1326 C C . HIS A 1 175 ? 17.489 16.307 -13.402 1.00 71.38 175 HIS A C 1
ATOM 1328 O O . HIS A 1 175 ? 17.852 15.972 -12.275 1.00 71.38 175 HIS A O 1
ATOM 1334 N N . GLY A 1 176 ? 17.905 15.640 -14.481 1.00 79.00 176 GLY A N 1
ATOM 1335 C CA . GLY A 1 176 ? 18.837 14.509 -14.391 1.00 79.00 176 GLY A CA 1
ATOM 1336 C C . GLY A 1 176 ? 18.163 13.135 -14.278 1.00 79.00 176 GLY A C 1
ATOM 1337 O O . GLY A 1 176 ? 18.843 12.108 -14.258 1.00 79.00 176 GLY A O 1
ATOM 1338 N N . ALA A 1 177 ? 16.831 13.086 -14.157 1.00 83.25 177 ALA A N 1
ATOM 1339 C CA . ALA A 1 177 ? 16.098 11.839 -13.939 1.00 83.25 177 ALA A CA 1
ATOM 1340 C C . ALA A 1 177 ? 16.216 10.884 -15.138 1.00 83.25 177 ALA A C 1
ATOM 1342 O O . ALA A 1 177 ? 16.303 9.668 -14.954 1.00 83.25 177 ALA A O 1
ATOM 1343 N N . LEU A 1 178 ? 16.255 11.425 -16.360 1.00 86.19 178 LEU A N 1
ATOM 1344 C CA . LEU A 1 178 ? 16.437 10.631 -17.575 1.00 86.19 178 LEU A CA 1
ATOM 1345 C C . LEU A 1 178 ? 17.864 10.093 -17.695 1.00 86.19 178 LEU A C 1
ATOM 1347 O O . LEU A 1 178 ? 18.043 8.949 -18.103 1.00 86.19 178 LEU A O 1
ATOM 1351 N N . GLU A 1 179 ? 18.865 10.864 -17.284 1.00 89.50 179 GLU A N 1
ATOM 1352 C CA . GLU A 1 179 ? 20.270 10.459 -17.265 1.00 89.50 179 GLU A CA 1
ATOM 1353 C C . GLU A 1 179 ? 20.517 9.351 -16.233 1.00 89.50 179 GLU A C 1
ATOM 1355 O O . GLU A 1 179 ? 21.207 8.368 -16.516 1.00 89.50 179 GLU A O 1
ATOM 1360 N N . VAL A 1 180 ? 19.914 9.467 -15.043 1.00 89.69 180 VAL A N 1
ATOM 1361 C CA . VAL A 1 180 ? 19.940 8.404 -14.027 1.00 89.69 180 VAL A CA 1
ATOM 1362 C C . VAL A 1 180 ? 19.248 7.152 -14.557 1.00 89.69 180 VAL A C 1
ATOM 1364 O O . VAL A 1 180 ? 19.811 6.060 -14.465 1.00 89.69 180 VAL A O 1
ATOM 1367 N N . PHE A 1 181 ? 18.062 7.299 -15.151 1.00 91.12 181 PHE A N 1
ATOM 1368 C CA . PHE A 1 181 ? 17.337 6.179 -15.738 1.00 91.12 181 PHE A CA 1
ATOM 1369 C C . PHE A 1 181 ? 18.141 5.491 -16.845 1.00 91.12 181 PHE A C 1
ATOM 1371 O O . PHE A 1 181 ? 18.257 4.270 -16.834 1.00 91.12 181 PHE A O 1
ATOM 1378 N N . GLU A 1 182 ? 18.748 6.246 -17.764 1.00 92.19 182 GLU A N 1
ATOM 1379 C CA . GLU A 1 182 ? 19.597 5.694 -18.823 1.00 92.19 182 GLU A CA 1
ATOM 1380 C C . GLU A 1 182 ? 20.783 4.916 -18.237 1.00 92.19 182 GLU A C 1
ATOM 1382 O O . GLU A 1 182 ? 21.072 3.796 -18.666 1.00 92.19 182 GLU A O 1
ATOM 1387 N N . SER A 1 183 ? 21.455 5.487 -17.235 1.00 93.31 183 SER A N 1
ATOM 1388 C CA . SER A 1 183 ? 22.584 4.846 -16.556 1.00 93.31 183 SER A CA 1
ATOM 1389 C C . SER A 1 183 ? 22.185 3.519 -15.905 1.00 93.31 183 SER A C 1
ATOM 1391 O O . SER A 1 183 ? 22.896 2.521 -16.045 1.00 93.31 183 SER A O 1
ATOM 1393 N N . LEU A 1 184 ? 21.027 3.478 -15.237 1.00 93.69 184 LEU A N 1
ATOM 1394 C CA . LEU A 1 184 ? 20.494 2.262 -14.624 1.00 93.69 184 LEU A CA 1
ATOM 1395 C C . LEU A 1 184 ? 20.042 1.248 -15.675 1.00 93.69 184 LEU A C 1
ATOM 1397 O O . LEU A 1 184 ? 20.375 0.075 -15.551 1.00 93.69 184 LEU A O 1
ATOM 1401 N N . LEU A 1 185 ? 19.366 1.682 -16.740 1.00 93.88 185 LEU A N 1
ATOM 1402 C CA . LEU A 1 185 ? 18.877 0.809 -17.812 1.00 93.88 185 LEU A CA 1
ATOM 1403 C C . LEU A 1 185 ? 20.013 0.045 -18.500 1.00 93.88 185 LEU A C 1
ATOM 1405 O O . LEU A 1 185 ? 19.831 -1.089 -18.925 1.00 93.88 185 LEU A O 1
ATOM 1409 N N . ARG A 1 186 ? 21.198 0.655 -18.602 1.00 95.00 186 ARG A N 1
ATOM 1410 C CA . ARG A 1 186 ? 22.387 0.027 -19.198 1.00 95.00 186 ARG A CA 1
ATOM 1411 C C . ARG A 1 186 ? 23.090 -0.974 -18.278 1.00 95.00 186 ARG A C 1
ATOM 1413 O O . ARG A 1 186 ? 23.958 -1.701 -18.756 1.00 95.00 186 ARG A O 1
ATOM 1420 N N . ARG A 1 187 ? 22.793 -0.961 -16.975 1.00 94.88 187 ARG A N 1
ATOM 1421 C CA . ARG A 1 187 ? 23.528 -1.719 -15.947 1.00 94.88 187 ARG A CA 1
ATOM 1422 C C . ARG A 1 187 ? 22.674 -2.740 -15.215 1.00 94.88 187 ARG A C 1
ATOM 1424 O O . ARG A 1 187 ? 23.232 -3.718 -14.742 1.00 94.88 187 ARG A O 1
ATOM 1431 N N . ALA A 1 188 ? 21.381 -2.476 -15.064 1.00 94.31 188 ALA A N 1
ATOM 1432 C CA . ALA A 1 188 ? 20.434 -3.383 -14.445 1.00 94.31 188 ALA A CA 1
ATOM 1433 C C . ALA A 1 188 ? 20.058 -4.512 -15.400 1.00 94.31 188 ALA A C 1
ATOM 1435 O O . ALA A 1 188 ? 20.145 -4.346 -16.619 1.00 94.31 188 ALA A O 1
ATOM 1436 N N . ARG A 1 189 ? 19.584 -5.637 -14.857 1.00 94.12 189 ARG A N 1
ATOM 1437 C CA . ARG A 1 189 ? 19.051 -6.714 -15.695 1.00 94.12 189 ARG A CA 1
ATOM 1438 C C . ARG A 1 189 ? 17.816 -6.247 -16.455 1.00 94.12 189 ARG A C 1
ATOM 1440 O O . ARG A 1 189 ? 17.693 -6.479 -17.650 1.00 94.12 189 ARG A O 1
ATOM 1447 N N . GLU A 1 190 ? 16.900 -5.619 -15.729 1.00 94.50 190 GLU A N 1
ATOM 1448 C CA . GLU A 1 190 ? 15.599 -5.174 -16.208 1.00 94.50 190 GLU A CA 1
ATOM 1449 C C . GLU A 1 190 ? 15.098 -4.019 -15.331 1.00 94.50 190 GLU A C 1
ATOM 1451 O O . GLU A 1 190 ? 15.453 -3.915 -14.155 1.00 94.50 190 GLU A O 1
ATOM 1456 N N . ILE A 1 191 ? 14.226 -3.175 -15.889 1.00 94.88 191 ILE A N 1
ATOM 1457 C CA . ILE A 1 191 ? 13.538 -2.117 -15.139 1.00 94.88 191 ILE A CA 1
ATOM 1458 C C . ILE A 1 191 ? 12.023 -2.264 -15.315 1.00 94.88 191 ILE A C 1
ATOM 1460 O O . ILE A 1 191 ? 11.522 -2.565 -16.402 1.00 94.88 191 ILE A O 1
ATOM 1464 N N . ARG A 1 192 ? 11.274 -2.059 -14.235 1.00 94.88 192 ARG A N 1
ATOM 1465 C CA . ARG A 1 192 ? 9.816 -1.963 -14.199 1.00 94.88 192 ARG A CA 1
ATOM 1466 C C . ARG A 1 192 ? 9.412 -0.566 -13.767 1.00 94.88 192 ARG A C 1
ATOM 1468 O O . ARG A 1 192 ? 10.019 0.040 -12.893 1.00 94.88 192 ARG A O 1
ATOM 1475 N N . ARG A 1 193 ? 8.353 -0.075 -14.398 1.00 92.94 193 ARG A N 1
ATOM 1476 C CA . ARG A 1 193 ? 7.642 1.135 -14.001 1.00 92.94 193 ARG A CA 1
ATOM 1477 C C . ARG A 1 193 ? 6.199 0.728 -13.756 1.00 92.94 193 ARG A C 1
ATOM 1479 O O . ARG A 1 193 ? 5.386 0.792 -14.677 1.00 92.94 193 ARG A O 1
ATOM 1486 N N . GLY A 1 194 ? 5.941 0.207 -12.557 1.00 90.00 194 GLY A N 1
ATOM 1487 C CA . GLY A 1 194 ? 4.679 -0.440 -12.206 1.00 90.00 194 GLY A CA 1
ATOM 1488 C C . GLY A 1 194 ? 3.514 0.540 -12.138 1.00 90.00 194 GLY A C 1
ATOM 1489 O O . GLY A 1 194 ? 2.405 0.190 -12.522 1.00 90.00 194 GLY A O 1
ATOM 1490 N N . GLY A 1 195 ? 3.775 1.789 -11.739 1.00 93.19 195 GLY A N 1
ATOM 1491 C CA . GLY A 1 195 ? 2.752 2.835 -11.642 1.00 93.19 195 GLY A CA 1
ATOM 1492 C C . GLY A 1 195 ? 1.954 2.811 -10.335 1.00 93.19 195 GLY A C 1
ATOM 1493 O O . GLY A 1 195 ? 0.938 3.492 -10.263 1.00 93.19 195 GLY A O 1
ATOM 1494 N N . SER A 1 196 ? 2.421 2.052 -9.341 1.00 96.69 196 SER A N 1
ATOM 1495 C CA . SER A 1 196 ? 1.964 2.063 -7.948 1.00 96.69 196 SER A CA 1
ATOM 1496 C C . SER A 1 196 ? 3.207 2.037 -7.059 1.00 96.69 196 SER A C 1
ATOM 1498 O O . SER A 1 196 ? 3.997 1.092 -7.116 1.00 96.69 196 SER A O 1
ATOM 1500 N N . ALA A 1 197 ? 3.413 3.105 -6.291 1.00 96.00 197 ALA A N 1
ATOM 1501 C CA . ALA A 1 197 ? 4.597 3.251 -5.450 1.00 96.00 197 ALA A CA 1
ATOM 1502 C C . ALA A 1 197 ? 4.585 2.261 -4.276 1.00 96.00 197 ALA A C 1
ATOM 1504 O O . ALA A 1 197 ? 5.621 1.695 -3.922 1.00 96.00 197 ALA A O 1
ATOM 1505 N N . CYS A 1 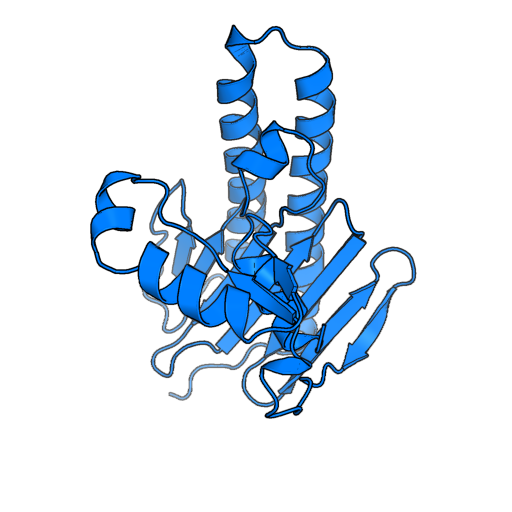198 ? 3.415 2.018 -3.688 1.00 97.44 198 CYS A N 1
ATOM 1506 C CA . CYS A 1 198 ? 3.247 1.081 -2.588 1.00 97.44 198 CYS A CA 1
ATOM 1507 C C . CYS A 1 198 ? 3.488 -0.363 -3.036 1.00 97.44 198 CYS A C 1
ATOM 1509 O O . CYS A 1 198 ? 4.161 -1.099 -2.315 1.00 97.44 198 CYS A O 1
ATOM 1511 N N . LEU A 1 199 ? 3.030 -0.768 -4.227 1.00 97.81 199 LEU A N 1
ATOM 1512 C CA . LEU A 1 199 ? 3.309 -2.114 -4.737 1.00 97.81 199 LEU A CA 1
ATOM 1513 C C . LEU A 1 199 ? 4.762 -2.306 -5.161 1.00 97.81 199 LEU A C 1
ATOM 1515 O O . LEU A 1 199 ? 5.320 -3.370 -4.903 1.00 97.81 199 LEU A O 1
ATOM 1519 N N . ASP A 1 200 ? 5.408 -1.281 -5.721 1.00 96.94 200 ASP A N 1
ATOM 1520 C CA . ASP A 1 200 ? 6.849 -1.329 -5.992 1.00 96.94 200 ASP A CA 1
ATOM 1521 C C . ASP A 1 200 ? 7.647 -1.584 -4.687 1.00 96.94 200 ASP A C 1
ATOM 1523 O O . ASP A 1 200 ? 8.558 -2.421 -4.652 1.00 96.94 200 ASP A O 1
ATOM 1527 N N . LEU A 1 201 ? 7.267 -0.935 -3.576 1.00 96.19 201 LEU A N 1
ATOM 1528 C CA . LEU A 1 201 ? 7.867 -1.161 -2.252 1.00 96.19 201 LEU A CA 1
ATOM 1529 C C . LEU A 1 201 ? 7.519 -2.536 -1.661 1.00 96.19 201 LEU A C 1
ATOM 1531 O O . LEU A 1 201 ? 8.399 -3.207 -1.118 1.00 96.19 201 LEU A O 1
ATOM 1535 N N . ALA A 1 202 ? 6.266 -2.978 -1.776 1.00 96.56 202 ALA A N 1
ATOM 1536 C CA . ALA A 1 202 ? 5.814 -4.273 -1.270 1.00 96.56 202 ALA A CA 1
ATOM 1537 C C . ALA A 1 202 ? 6.507 -5.447 -1.986 1.00 96.56 202 ALA A C 1
ATOM 1539 O O . ALA A 1 202 ? 6.954 -6.405 -1.347 1.00 96.56 202 ALA A O 1
ATOM 1540 N N . HIS A 1 203 ? 6.681 -5.344 -3.304 1.00 95.44 203 HIS A N 1
ATOM 1541 C CA . HIS A 1 203 ? 7.443 -6.304 -4.101 1.00 95.44 203 HIS A CA 1
ATOM 1542 C C . HIS A 1 203 ? 8.925 -6.315 -3.715 1.00 95.44 203 HIS A C 1
ATOM 1544 O O . HIS A 1 203 ? 9.489 -7.387 -3.502 1.00 95.44 203 HIS A O 1
ATOM 1550 N N . THR A 1 204 ? 9.529 -5.136 -3.523 1.00 94.25 204 THR A N 1
ATOM 1551 C CA . THR A 1 204 ? 10.916 -5.022 -3.038 1.00 94.25 204 THR A CA 1
ATOM 1552 C C . THR A 1 204 ? 11.083 -5.716 -1.682 1.00 94.25 204 THR A C 1
ATOM 1554 O O . THR A 1 204 ? 12.012 -6.501 -1.487 1.00 94.25 204 THR A O 1
ATOM 1557 N N . ALA A 1 205 ? 10.153 -5.489 -0.748 1.00 94.12 205 ALA A N 1
ATOM 1558 C CA . ALA A 1 205 ? 10.146 -6.151 0.557 1.00 94.12 205 ALA A CA 1
ATOM 1559 C C . ALA A 1 205 ? 9.974 -7.677 0.449 1.00 94.12 205 ALA A C 1
ATOM 1561 O O . ALA A 1 205 ? 10.466 -8.411 1.306 1.00 94.12 205 ALA A O 1
ATOM 1562 N N . SER A 1 206 ? 9.312 -8.148 -0.610 1.00 93.69 206 SER A N 1
ATOM 1563 C CA . SER A 1 206 ? 9.098 -9.569 -0.906 1.00 93.69 206 SER A CA 1
ATOM 1564 C C . SER A 1 206 ? 10.278 -10.237 -1.621 1.00 93.69 206 SER A C 1
ATOM 1566 O O . SER A 1 206 ? 10.245 -11.447 -1.829 1.00 93.69 206 SER A O 1
ATOM 1568 N N . GLY A 1 207 ? 11.317 -9.476 -1.984 1.00 90.88 207 GLY A N 1
ATOM 1569 C CA . GLY A 1 207 ? 12.501 -9.992 -2.674 1.00 90.88 207 GLY A CA 1
ATOM 1570 C C . GLY A 1 207 ? 12.287 -10.314 -4.156 1.00 90.88 207 GLY A C 1
ATOM 1571 O O . GLY A 1 207 ? 13.047 -11.116 -4.703 1.00 90.88 207 GLY A O 1
ATOM 1572 N N . VAL A 1 208 ? 11.263 -9.714 -4.776 1.00 87.00 208 VAL A N 1
ATOM 1573 C CA . VAL A 1 208 ? 10.989 -9.788 -6.225 1.00 87.00 208 VAL A CA 1
ATOM 1574 C C . VAL A 1 208 ? 12.049 -9.039 -7.027 1.00 87.00 208 VAL A C 1
ATOM 1576 O O . VAL A 1 208 ? 12.468 -7.951 -6.576 1.00 87.00 208 VAL A O 1
#

Foldseek 3Di:
DDDDFDDPVLVVLLQVLFLVLLVLLVVLLVVLVPDDPPCLVVSLVVSLVVSVVSNVVSCCVSPVQEWEAEDPPGTDDNVHQKYKYWRSKFQSVCSSVVNQQIWTKIFMAGPVGTAKIWIDRNSQQKIKIDGVPPAIWIARNVVRDIDGADADPDPFQQADEEEDEDDPPPVCCVVCVVVVVVVSCVRHVYYDDRRGPVVNVRVRRRHD

Secondary structure (DSSP, 8-state):
-PPPPPPHHHHHHHHHHHHHHHHHHHHHHHHHTTS-TTSHHHHHHHHHHHHHHHHHHHHHHH-TTSEEEETTTEEE----S-EEEEEEEETHHHHHHT-S--EEEEEEEETTEEEEEEEEETTTTEEEEEETTTEEEEEETTT--EEE--------GGGPEEE----S-GGGGGTTHHHHHHHHHTTSSEEE--S-HHHHHHHHHTT-

pLDDT: mean 90.28, std 10.28, range [55.47, 98.81]